Protein AF-A0A1V9X7E3-F1 (afdb_monomer)

pLDDT: mean 75.71, std 19.05, range [30.03, 98.44]

Nearest PDB structures (foldseek):
  5fd3-assembly2_B  TM=9.054E-01  e=1.144E-07  Homo sapiens
  5fd3-assembly1_A  TM=8.860E-01  e=1.221E-07  Homo sapiens

Radius of gyration: 26.03 Å; Cα contacts (8 Å, |Δi|>4): 125; chains: 1; bounding box: 70×55×51 Å

Organism: NCBI:txid418985

Structure (mmCIF, N/CA/C/O backbone):
data_AF-A0A1V9X7E3-F1
#
_entry.id   AF-A0A1V9X7E3-F1
#
loop_
_atom_site.group_PDB
_atom_site.id
_atom_site.type_symbol
_atom_site.label_atom_id
_atom_site.label_alt_id
_atom_site.label_comp_id
_atom_site.label_asym_id
_atom_site.label_entity_id
_atom_site.label_seq_id
_atom_site.pdbx_PDB_ins_code
_atom_site.Cartn_x
_atom_site.Cartn_y
_atom_site.Cartn_z
_atom_site.occupancy
_atom_site.B_iso_or_equiv
_atom_site.auth_seq_id
_atom_site.auth_comp_id
_atom_site.auth_asym_id
_atom_site.auth_atom_id
_atom_site.pdbx_PDB_model_num
ATOM 1 N N . MET A 1 1 ? -6.089 21.260 23.510 1.00 74.12 1 MET A N 1
ATOM 2 C CA . MET A 1 1 ? -7.429 21.926 23.497 1.00 74.12 1 MET A CA 1
ATOM 3 C C . MET A 1 1 ? -8.553 21.132 22.803 1.00 74.12 1 MET A C 1
ATOM 5 O O . MET A 1 1 ? -9.700 21.505 22.984 1.00 74.12 1 MET A O 1
ATOM 9 N N . HIS A 1 2 ? -8.301 20.026 22.080 1.00 95.00 2 HIS A N 1
ATOM 10 C CA . HIS A 1 2 ? -9.370 19.243 21.406 1.00 95.00 2 HIS A CA 1
ATOM 11 C C . HIS A 1 2 ? -9.466 17.772 21.859 1.00 95.00 2 HIS A C 1
ATOM 13 O O . HIS A 1 2 ? -10.035 16.939 21.150 1.00 95.00 2 HIS A O 1
ATOM 19 N N . GLU A 1 3 ? -8.885 17.414 23.007 1.00 95.88 3 GLU A N 1
ATOM 20 C CA . GLU A 1 3 ? -8.780 16.007 23.421 1.00 95.88 3 GLU A CA 1
ATOM 21 C C . GLU A 1 3 ? -10.143 15.392 23.778 1.00 95.88 3 GLU A C 1
ATOM 23 O O . GLU A 1 3 ? -10.407 14.238 23.441 1.00 95.88 3 GLU A O 1
ATOM 28 N N . GLU A 1 4 ? -11.057 16.169 24.367 1.00 96.56 4 GLU A N 1
ATOM 29 C CA . GLU A 1 4 ? -12.415 15.704 24.682 1.00 96.56 4 GLU A CA 1
ATOM 30 C C . GLU A 1 4 ? -13.228 15.402 23.413 1.00 96.56 4 GLU A C 1
ATOM 32 O O . GLU A 1 4 ? -13.803 14.318 23.284 1.00 96.56 4 GLU A O 1
ATOM 37 N N . GLU A 1 5 ? -13.208 16.306 22.426 1.00 97.31 5 GLU A N 1
ATOM 38 C CA . GLU A 1 5 ? -13.862 16.108 21.124 1.00 97.31 5 GLU A CA 1
ATOM 39 C C . GLU A 1 5 ? -13.279 14.896 20.383 1.00 97.31 5 GLU A C 1
ATOM 41 O O . GLU A 1 5 ? -14.008 14.097 19.785 1.00 97.31 5 GLU A O 1
ATOM 46 N N . ARG A 1 6 ? -11.953 14.723 20.454 1.00 97.38 6 ARG A N 1
ATOM 47 C CA . ARG A 1 6 ? -11.250 13.573 19.881 1.00 97.38 6 ARG A CA 1
ATOM 48 C C . ARG A 1 6 ? -11.674 12.269 20.555 1.00 97.38 6 ARG A C 1
ATOM 50 O O . ARG A 1 6 ? -11.972 11.303 19.853 1.00 97.38 6 ARG A O 1
ATOM 57 N N . SER A 1 7 ? -11.720 12.238 21.886 1.00 97.25 7 SER A N 1
ATOM 58 C CA . SER A 1 7 ? -12.131 11.067 22.667 1.00 97.25 7 SER A CA 1
ATOM 59 C C . SER A 1 7 ? -13.579 10.669 22.368 1.00 97.25 7 SER A C 1
ATOM 61 O O . SER A 1 7 ? -13.863 9.498 22.100 1.00 97.25 7 SER A O 1
ATOM 63 N N . LEU A 1 8 ? -14.486 11.649 22.285 1.00 97.31 8 LEU A N 1
ATOM 64 C CA . LEU A 1 8 ? -15.876 11.418 21.897 1.00 97.31 8 LEU A CA 1
ATOM 65 C C . LEU A 1 8 ? -15.979 10.840 20.477 1.00 97.31 8 LEU A C 1
ATOM 67 O O . LEU A 1 8 ? -16.673 9.845 20.264 1.00 97.31 8 LEU A O 1
ATOM 71 N N . ALA A 1 9 ? -15.244 11.399 19.509 1.00 97.50 9 ALA A N 1
ATOM 72 C CA . ALA A 1 9 ? -15.215 10.884 18.140 1.00 97.50 9 ALA A CA 1
ATOM 73 C C . ALA A 1 9 ? -14.676 9.443 18.068 1.00 97.50 9 ALA A C 1
ATOM 75 O O . ALA A 1 9 ? -15.225 8.612 17.341 1.00 97.50 9 ALA A O 1
ATOM 76 N N . VAL A 1 10 ? -13.635 9.121 18.844 1.00 97.12 10 VAL A N 1
ATOM 77 C CA . VAL A 1 10 ? -13.088 7.758 18.960 1.00 97.12 10 VAL A CA 1
ATOM 78 C C . VAL A 1 10 ? -14.137 6.798 19.520 1.00 97.12 10 VAL A C 1
ATOM 80 O O . VAL A 1 10 ? -14.350 5.732 18.934 1.00 97.12 10 VAL A O 1
ATOM 83 N N . LYS A 1 11 ? -14.836 7.182 20.594 1.00 97.75 11 LYS A N 1
ATOM 84 C CA . LYS A 1 11 ? -15.903 6.376 21.201 1.00 97.75 11 LYS A CA 1
ATOM 85 C C . LYS A 1 11 ? -17.033 6.094 20.204 1.00 97.75 11 LYS A C 1
ATOM 87 O O . LYS A 1 11 ? -17.366 4.934 19.981 1.00 97.75 11 LYS A O 1
ATOM 92 N N . LEU A 1 12 ? -17.530 7.121 19.511 1.00 97.81 12 LEU A N 1
ATOM 93 C CA . LEU A 1 12 ? -18.576 6.985 18.485 1.00 97.81 12 LEU A CA 1
ATOM 94 C C . LEU A 1 12 ? -18.134 6.139 17.275 1.00 97.81 12 LEU A C 1
ATOM 96 O O . LEU A 1 12 ? -18.959 5.532 16.586 1.00 97.81 12 LEU A O 1
ATOM 100 N N . CYS A 1 13 ? -16.840 6.118 16.948 1.00 97.75 13 CYS A N 1
ATOM 101 C CA . CYS A 1 13 ? -16.291 5.220 15.929 1.00 97.75 13 CYS A CA 1
ATOM 102 C C . CYS A 1 13 ? -16.275 3.757 16.403 1.00 97.75 13 CYS A C 1
ATOM 104 O O . CYS A 1 13 ? -16.649 2.875 15.628 1.00 97.75 13 CYS A O 1
ATOM 106 N N . LEU A 1 14 ? -15.894 3.504 17.661 1.00 96.75 14 LEU A N 1
ATOM 107 C CA . LEU A 1 14 ? -15.877 2.163 18.260 1.00 96.75 14 LEU A CA 1
ATOM 108 C C . LEU A 1 14 ? -17.277 1.579 18.466 1.00 96.75 14 LEU A C 1
ATOM 110 O O . LEU A 1 14 ? -17.466 0.388 18.241 1.00 96.75 14 LEU A O 1
ATOM 114 N N . GLU A 1 15 ? -18.262 2.404 18.820 1.00 97.38 15 GLU A N 1
ATOM 115 C CA . GLU A 1 15 ? -19.665 1.979 18.944 1.00 97.38 15 GLU A CA 1
ATOM 116 C C . GLU A 1 15 ? -20.223 1.439 17.618 1.00 97.38 15 GLU A C 1
ATOM 118 O O . GLU A 1 15 ? -20.982 0.473 17.601 1.00 97.38 15 GLU A O 1
ATOM 123 N N . ARG A 1 16 ? -19.802 2.019 16.485 1.00 97.56 16 ARG A N 1
ATOM 124 C CA . ARG A 1 16 ? -20.181 1.548 15.142 1.00 97.56 16 ARG A CA 1
ATOM 125 C C . ARG A 1 16 ? -19.402 0.313 14.702 1.00 97.56 16 ARG A C 1
ATOM 127 O O . ARG A 1 16 ? -19.923 -0.516 13.959 1.00 97.56 16 ARG A O 1
ATOM 134 N N . ASN A 1 17 ? -18.135 0.217 15.092 1.00 94.69 17 ASN A N 1
ATOM 135 C CA . ASN A 1 17 ? -17.286 -0.925 14.792 1.00 94.69 17 ASN A CA 1
ATOM 136 C C . ASN A 1 17 ? -16.225 -1.090 15.893 1.00 94.69 17 ASN A C 1
ATOM 138 O O . ASN A 1 17 ? -15.263 -0.316 15.909 1.00 94.69 17 ASN A O 1
ATOM 142 N N . PRO A 1 18 ? -16.304 -2.138 16.733 1.00 95.94 18 PRO A N 1
ATOM 143 C CA . PRO A 1 18 ? -15.335 -2.348 17.810 1.00 95.94 18 PRO A CA 1
ATOM 144 C C . PRO A 1 18 ? -13.908 -2.578 17.287 1.00 95.94 18 PRO A C 1
ATOM 146 O O . PRO A 1 18 ? -12.935 -2.329 17.990 1.00 95.94 18 PRO A O 1
ATOM 149 N N . ASN A 1 19 ? -13.766 -2.983 16.021 1.00 92.31 19 ASN A N 1
ATOM 150 C CA . ASN A 1 19 ? -12.484 -3.198 15.355 1.00 92.31 19 ASN A CA 1
ATOM 151 C C . ASN A 1 19 ? -12.043 -2.004 14.491 1.00 92.31 19 ASN A C 1
ATOM 153 O O . ASN A 1 19 ? -11.156 -2.160 13.654 1.00 92.31 19 ASN A O 1
ATOM 157 N N . ALA A 1 20 ? -12.647 -0.817 14.642 1.00 94.19 20 ALA A N 1
ATOM 158 C CA . ALA A 1 20 ? -12.334 0.362 13.821 1.00 94.19 20 ALA A CA 1
ATOM 159 C C . ALA A 1 20 ? -10.846 0.746 13.850 1.00 94.19 20 ALA A C 1
ATOM 161 O O . ALA A 1 20 ? -10.308 1.207 12.844 1.00 94.19 20 ALA A O 1
ATOM 162 N N . PHE A 1 21 ? -10.186 0.515 14.986 1.00 94.06 21 PHE A N 1
ATOM 163 C CA . PHE A 1 21 ? -8.771 0.822 15.202 1.00 94.06 21 PHE A CA 1
ATOM 164 C C . PHE A 1 21 ? -7.869 -0.418 15.168 1.00 94.06 21 PHE A C 1
ATOM 166 O O . PHE A 1 21 ? -6.670 -0.322 15.428 1.00 94.06 21 PHE A O 1
ATOM 173 N N . HIS A 1 22 ? -8.420 -1.586 14.825 1.00 90.25 22 HIS A N 1
ATOM 174 C CA . HIS A 1 22 ? -7.614 -2.776 14.590 1.00 90.25 22 HIS A CA 1
ATOM 175 C C . HIS A 1 22 ? -6.868 -2.634 13.246 1.00 90.25 22 HIS A C 1
ATOM 177 O O . HIS A 1 22 ? -7.461 -2.157 12.274 1.00 90.25 22 HIS A O 1
ATOM 183 N N . PRO A 1 23 ? -5.587 -3.046 13.133 1.00 89.62 23 PRO A N 1
ATOM 184 C CA . PRO A 1 23 ? -4.854 -2.978 11.870 1.00 89.62 23 PRO A CA 1
ATOM 185 C C . PRO A 1 23 ? -5.606 -3.650 10.711 1.00 89.62 23 PRO A C 1
ATOM 187 O O . PRO A 1 23 ? -6.053 -4.795 10.831 1.00 89.62 23 PRO A O 1
ATOM 190 N N . LYS A 1 24 ? -5.723 -2.937 9.581 1.00 89.44 24 LYS A N 1
ATOM 191 C CA . LYS A 1 24 ? -6.410 -3.414 8.365 1.00 89.44 24 LYS A CA 1
ATOM 192 C C . LYS A 1 24 ? -5.657 -4.537 7.647 1.00 89.44 24 LYS A C 1
ATOM 194 O O . LYS A 1 24 ? -6.285 -5.407 7.050 1.00 89.44 24 LYS A O 1
ATOM 199 N N . ILE A 1 25 ? -4.326 -4.516 7.719 1.00 88.31 25 ILE A N 1
ATOM 200 C CA . ILE A 1 25 ? -3.443 -5.558 7.188 1.00 88.31 25 ILE A CA 1
ATOM 201 C C . ILE A 1 25 ? -2.914 -6.374 8.362 1.00 88.31 25 ILE A C 1
ATOM 203 O O . ILE A 1 25 ? -2.356 -5.810 9.309 1.00 88.31 25 ILE A O 1
ATOM 207 N N . GLY A 1 26 ? -3.092 -7.696 8.304 1.00 79.88 26 GLY A N 1
ATOM 208 C CA . GLY A 1 26 ? -2.586 -8.604 9.331 1.00 79.88 26 GLY A CA 1
ATOM 209 C C . GLY A 1 26 ? -1.074 -8.458 9.542 1.00 79.88 26 GLY A C 1
ATOM 210 O O . GLY A 1 26 ? -0.312 -8.183 8.609 1.00 79.88 26 GLY A O 1
ATOM 211 N N . LYS A 1 27 ? -0.618 -8.644 10.786 1.00 71.94 27 LYS A N 1
ATOM 212 C CA . LYS A 1 27 ? 0.812 -8.848 11.054 1.00 71.94 27 LYS A CA 1
ATOM 213 C C . LYS A 1 27 ? 1.208 -10.218 10.508 1.00 71.94 27 LYS A C 1
ATOM 215 O O . LYS A 1 27 ? 0.434 -11.164 10.637 1.00 71.94 27 LYS A O 1
ATOM 220 N N . TYR A 1 28 ? 2.403 -10.316 9.933 1.00 63.56 28 TYR A N 1
ATOM 221 C CA . TYR A 1 28 ? 2.982 -11.605 9.572 1.00 63.56 28 TYR A CA 1
ATOM 222 C C . TYR A 1 28 ? 3.097 -12.463 10.839 1.00 63.56 28 TYR A C 1
ATOM 224 O O . TYR A 1 28 ? 3.725 -12.040 11.813 1.00 63.56 28 TYR A O 1
ATOM 232 N N . LYS A 1 29 ? 2.449 -13.630 10.853 1.00 63.28 29 LYS A N 1
ATOM 233 C CA . LYS A 1 29 ? 2.627 -14.635 11.903 1.00 63.28 29 LYS A CA 1
ATOM 234 C C . LYS A 1 29 ? 3.511 -15.747 11.336 1.00 63.28 29 LYS A C 1
ATOM 236 O O . LYS A 1 29 ? 3.227 -16.205 10.232 1.00 63.28 29 LYS A O 1
ATOM 241 N N . PRO A 1 30 ? 4.546 -16.209 12.058 1.00 51.00 30 PRO A N 1
ATOM 242 C CA . PRO A 1 30 ? 5.310 -17.382 11.644 1.00 51.00 30 PRO A CA 1
ATOM 243 C C . PRO A 1 30 ? 4.360 -18.580 11.492 1.00 51.00 30 PRO A C 1
ATOM 245 O O . PRO A 1 30 ? 3.752 -19.007 12.470 1.00 51.00 30 PRO A O 1
ATOM 248 N N . GLY A 1 31 ? 4.177 -19.063 10.260 1.00 61.81 31 GLY A N 1
ATOM 249 C CA . GLY A 1 31 ? 3.231 -20.134 9.911 1.00 61.81 31 GLY A CA 1
ATOM 250 C C . GLY A 1 31 ? 2.047 -19.690 9.044 1.00 61.81 31 GLY A C 1
ATOM 251 O O . GLY A 1 31 ? 1.445 -20.530 8.377 1.00 61.81 31 GLY A O 1
ATOM 252 N N . ASP A 1 32 ? 1.750 -18.389 8.981 1.00 64.44 32 ASP A N 1
ATOM 253 C CA . ASP A 1 32 ? 0.807 -17.837 8.008 1.00 64.44 32 ASP A CA 1
ATOM 254 C C . ASP A 1 32 ? 1.552 -17.569 6.701 1.00 64.44 32 ASP A C 1
ATOM 256 O O . ASP A 1 32 ? 2.550 -16.846 6.675 1.00 64.44 32 ASP A O 1
ATOM 260 N N . LYS A 1 33 ? 1.088 -18.172 5.606 1.00 63.69 33 LYS A N 1
ATOM 261 C CA . LYS A 1 33 ? 1.803 -18.120 4.324 1.00 63.69 33 LYS A CA 1
ATOM 262 C C . LYS A 1 33 ? 1.759 -16.732 3.666 1.00 63.69 33 LYS A C 1
ATOM 264 O O . LYS A 1 33 ? 2.502 -16.510 2.720 1.00 63.69 33 LYS A O 1
ATOM 269 N N . GLU A 1 34 ? 0.928 -15.799 4.153 1.00 71.12 34 GLU A N 1
ATOM 270 C CA . GLU A 1 34 ? 0.686 -14.521 3.471 1.00 71.12 34 GLU A CA 1
ATOM 271 C C . GLU A 1 34 ? 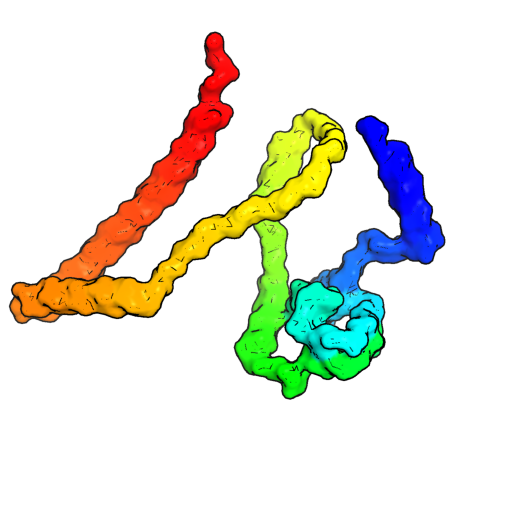0.110 -13.411 4.363 1.00 71.12 34 GLU A C 1
ATOM 273 O O . GLU A 1 34 ? -0.813 -13.637 5.149 1.00 71.12 34 GLU A O 1
ATOM 278 N N . ARG A 1 35 ? 0.567 -12.164 4.166 1.00 83.75 35 ARG A N 1
ATOM 279 C CA . ARG A 1 35 ? -0.153 -10.977 4.662 1.00 83.75 35 ARG A CA 1
ATOM 280 C C . ARG A 1 35 ? -1.444 -10.788 3.879 1.00 83.75 35 ARG A C 1
ATOM 282 O O . ARG A 1 35 ? -1.434 -10.789 2.652 1.00 83.75 35 ARG A O 1
ATOM 289 N N . ARG A 1 36 ? -2.549 -10.535 4.585 1.00 88.62 36 ARG A N 1
ATOM 290 C CA . ARG A 1 36 ? -3.867 -10.332 3.970 1.00 88.62 36 ARG A CA 1
ATOM 291 C C . ARG A 1 36 ? -4.608 -9.148 4.581 1.00 88.62 36 ARG A C 1
ATOM 293 O O . ARG A 1 36 ? -4.436 -8.823 5.758 1.00 88.62 36 ARG A O 1
ATOM 300 N N . HIS A 1 37 ? -5.444 -8.514 3.761 1.00 91.62 37 HIS A N 1
ATOM 301 C CA . HIS A 1 37 ? -6.375 -7.480 4.202 1.00 91.62 37 HIS A CA 1
ATOM 302 C C . HIS A 1 37 ? -7.540 -8.128 4.962 1.00 91.62 37 HIS A C 1
ATOM 304 O O . HIS A 1 37 ? -8.295 -8.905 4.378 1.00 91.62 37 HIS A O 1
ATOM 310 N N . THR A 1 38 ? -7.722 -7.785 6.239 1.00 90.50 38 THR A N 1
ATOM 311 C CA . THR A 1 38 ? -8.662 -8.463 7.153 1.00 90.50 38 THR A CA 1
ATOM 312 C C . THR A 1 38 ? -10.112 -8.421 6.660 1.00 90.50 38 THR A C 1
ATOM 314 O O . THR A 1 38 ? -10.855 -9.379 6.834 1.00 90.50 38 THR A O 1
ATOM 317 N N . LYS A 1 39 ? -10.522 -7.319 6.017 1.00 92.19 39 LYS A N 1
ATOM 318 C CA . LYS A 1 39 ? -11.894 -7.125 5.505 1.00 92.19 39 LYS A CA 1
ATOM 319 C C . LYS A 1 39 ? -12.034 -7.354 3.990 1.00 92.19 39 LYS A C 1
ATOM 321 O O . LYS A 1 39 ? -13.146 -7.346 3.476 1.00 92.19 39 LYS A O 1
ATOM 326 N N . GLY A 1 40 ? -10.921 -7.521 3.273 1.00 94.81 40 GLY A N 1
ATOM 327 C CA . GLY A 1 40 ? -10.862 -7.375 1.812 1.00 94.81 40 GLY A CA 1
ATOM 328 C C . GLY A 1 40 ? -11.235 -5.976 1.275 1.00 94.81 40 GLY A C 1
ATOM 329 O O . GLY A 1 40 ? -11.739 -5.126 2.011 1.00 94.81 40 GLY A O 1
ATOM 330 N N . CYS A 1 41 ? -10.978 -5.737 -0.016 1.00 97.56 41 CYS A N 1
ATOM 331 C CA . CYS A 1 41 ? -11.385 -4.518 -0.731 1.00 97.56 41 CYS A CA 1
ATOM 332 C C . CYS A 1 41 ? -12.724 -4.708 -1.481 1.00 97.56 41 CYS A C 1
ATOM 334 O O . CYS A 1 41 ? -13.160 -5.836 -1.705 1.00 97.56 41 CYS A O 1
ATOM 336 N N . ASN A 1 42 ? -13.368 -3.611 -1.909 1.00 98.19 42 ASN A N 1
ATOM 337 C CA . ASN A 1 42 ? -14.635 -3.626 -2.673 1.00 98.19 42 ASN A CA 1
ATOM 338 C C . ASN A 1 42 ? -14.529 -2.842 -4.003 1.00 98.19 42 ASN A C 1
ATOM 340 O O . ASN A 1 42 ? -15.445 -2.113 -4.394 1.00 98.19 42 ASN A O 1
ATOM 344 N N . CYS A 1 43 ? -13.374 -2.899 -4.667 1.00 98.44 43 CYS A N 1
ATOM 345 C CA . CYS A 1 43 ? -13.100 -2.114 -5.872 1.00 98.44 43 CYS A CA 1
ATOM 346 C C . CYS A 1 43 ? -14.014 -2.498 -7.049 1.00 98.44 43 CYS A C 1
ATOM 348 O O . CYS A 1 43 ? -14.264 -3.675 -7.278 1.00 98.44 43 CYS A O 1
ATOM 350 N N . LYS A 1 44 ? -14.464 -1.509 -7.833 1.00 98.19 44 LYS A N 1
ATOM 351 C CA . LYS A 1 44 ? -15.315 -1.741 -9.021 1.00 98.19 44 LYS A CA 1
ATOM 352 C C . LYS A 1 44 ? -14.676 -1.350 -10.356 1.00 98.19 44 LYS A C 1
ATOM 354 O O . LYS A 1 44 ? -15.108 -1.826 -11.392 1.00 98.19 44 LYS A O 1
ATOM 359 N N . ARG A 1 45 ? -13.706 -0.424 -10.342 1.00 97.69 45 ARG A N 1
ATOM 360 C CA . ARG A 1 45 ? -13.158 0.216 -11.559 1.00 97.69 45 ARG A CA 1
ATOM 361 C C . ARG A 1 45 ? -11.633 0.229 -11.646 1.00 97.69 45 ARG A C 1
ATOM 363 O O . ARG A 1 45 ? -11.088 0.524 -12.699 1.00 97.69 45 ARG A O 1
ATOM 370 N N . SER A 1 46 ? -10.929 -0.032 -10.546 1.00 96.56 46 SER A N 1
ATOM 371 C CA . SER A 1 46 ? -9.463 0.053 -10.522 1.00 96.56 46 SER A CA 1
ATOM 372 C C . SER A 1 46 ? -8.769 -1.179 -11.099 1.00 96.56 46 SER A C 1
ATOM 374 O O . SER A 1 46 ? -7.548 -1.161 -11.211 1.00 96.56 46 SER A O 1
ATOM 376 N N . GLY A 1 47 ? -9.503 -2.268 -11.360 1.00 96.88 47 GLY A N 1
ATOM 377 C CA . GLY A 1 47 ? -8.913 -3.585 -11.616 1.00 96.88 47 GLY A CA 1
ATOM 378 C C . GLY A 1 47 ? -8.048 -4.105 -10.459 1.00 96.88 47 GLY A C 1
ATOM 379 O O . GLY A 1 47 ? -7.331 -5.082 -10.614 1.00 96.88 47 GLY A O 1
ATOM 380 N N . CYS A 1 48 ? -8.076 -3.430 -9.304 1.00 97.50 48 CYS A N 1
ATOM 381 C CA . CYS A 1 48 ? -7.134 -3.597 -8.198 1.00 97.50 48 CYS A CA 1
ATOM 382 C C . CYS A 1 48 ? -5.651 -3.368 -8.553 1.00 97.50 48 CYS A C 1
ATOM 384 O O . CYS A 1 48 ? -4.799 -3.760 -7.775 1.00 97.50 48 CYS A O 1
ATOM 386 N N . LEU A 1 49 ? -5.333 -2.673 -9.651 1.00 94.00 49 LEU A N 1
ATOM 387 C CA . LEU A 1 49 ? -3.950 -2.367 -10.068 1.00 94.00 49 LEU A CA 1
ATOM 388 C C . LEU A 1 49 ? -3.592 -0.878 -9.909 1.00 94.00 49 LEU A C 1
ATOM 390 O O . LEU A 1 49 ? -2.814 -0.311 -10.669 1.00 94.00 49 LEU A O 1
ATOM 394 N N . LYS A 1 50 ? -4.249 -0.192 -8.971 1.00 93.62 50 LYS A N 1
ATOM 395 C CA . LYS A 1 50 ? -4.077 1.245 -8.701 1.00 93.62 50 LYS A CA 1
ATOM 396 C C . LYS A 1 50 ? -4.206 1.492 -7.203 1.00 93.62 50 LYS A C 1
ATOM 398 O O . LYS A 1 50 ? -4.955 0.776 -6.538 1.00 93.62 50 LYS A O 1
ATOM 403 N N . ASN A 1 51 ? -3.613 2.579 -6.705 1.00 94.75 51 ASN A N 1
ATOM 404 C CA . ASN A 1 51 ? -3.624 2.958 -5.278 1.00 94.75 51 ASN A CA 1
ATOM 405 C C . ASN A 1 51 ? -5.021 3.257 -4.699 1.00 94.75 51 ASN A C 1
ATOM 407 O O . ASN A 1 51 ? -5.171 3.434 -3.501 1.00 94.75 51 ASN A O 1
ATOM 411 N N . TYR A 1 52 ? -6.076 3.257 -5.518 1.00 95.81 52 TYR A N 1
ATOM 412 C CA . TYR A 1 52 ? -7.458 3.233 -5.026 1.00 95.81 52 TYR A CA 1
ATOM 413 C C . TYR A 1 52 ? -7.832 1.913 -4.325 1.00 95.81 52 TYR A C 1
ATOM 415 O O . TYR A 1 52 ? -8.870 1.834 -3.670 1.00 95.81 52 TYR A O 1
ATOM 423 N N . CYS A 1 53 ? -7.059 0.845 -4.538 1.00 97.62 53 CYS A N 1
ATOM 424 C CA . CYS A 1 53 ? -7.246 -0.444 -3.888 1.00 97.62 53 CYS A CA 1
ATOM 425 C C . CYS A 1 53 ? -6.331 -0.558 -2.666 1.00 97.62 53 CYS A C 1
ATOM 427 O O . CYS A 1 53 ? -5.113 -0.564 -2.816 1.00 97.62 53 CYS A O 1
ATOM 429 N N . GLU A 1 54 ? -6.921 -0.750 -1.483 1.00 95.25 54 GLU A N 1
ATOM 430 C CA . GLU A 1 54 ? -6.180 -0.931 -0.223 1.00 95.25 54 GLU A CA 1
ATOM 431 C C . GLU A 1 54 ? -5.231 -2.148 -0.260 1.00 95.25 54 GLU A C 1
ATOM 433 O O . GLU A 1 54 ? -4.209 -2.149 0.416 1.00 95.25 54 GLU A O 1
ATOM 438 N N . CYS A 1 55 ? -5.535 -3.189 -1.050 1.00 95.00 55 CYS A N 1
ATOM 439 C CA . CYS A 1 55 ? -4.637 -4.340 -1.219 1.00 95.00 55 CYS A CA 1
ATOM 440 C C . CYS A 1 55 ? -3.394 -3.963 -2.036 1.00 95.00 55 CYS A C 1
ATOM 442 O O . CYS A 1 55 ? -2.274 -4.243 -1.618 1.00 95.00 55 CYS A O 1
ATOM 444 N N . TYR A 1 56 ? -3.601 -3.281 -3.165 1.00 94.19 56 TYR A N 1
ATOM 445 C CA . TYR A 1 56 ? -2.527 -2.844 -4.056 1.00 94.19 56 TYR A CA 1
ATOM 446 C C . TYR A 1 56 ? -1.607 -1.819 -3.388 1.00 94.19 56 TYR A C 1
ATOM 448 O O . TYR A 1 56 ? -0.388 -1.962 -3.427 1.00 94.19 56 TYR A O 1
ATOM 456 N N . GLU A 1 57 ? -2.188 -0.822 -2.714 1.00 94.19 57 GLU A N 1
ATOM 457 C CA . GLU A 1 57 ? -1.443 0.181 -1.945 1.00 94.19 57 GLU A CA 1
ATOM 458 C C . GLU A 1 57 ? -0.574 -0.476 -0.862 1.00 94.19 57 GLU A C 1
ATOM 460 O O . GLU A 1 57 ? 0.584 -0.110 -0.680 1.00 94.19 57 GLU A O 1
ATOM 465 N N . ALA A 1 58 ? -1.107 -1.502 -0.190 1.00 91.25 58 ALA A N 1
ATOM 466 C CA . ALA A 1 58 ? -0.391 -2.266 0.825 1.00 91.25 58 ALA A CA 1
ATOM 467 C C . ALA A 1 58 ? 0.579 -3.322 0.260 1.00 91.25 58 ALA A C 1
ATOM 469 O O . ALA A 1 58 ? 1.105 -4.112 1.044 1.00 91.25 58 ALA A O 1
ATOM 470 N N . ARG A 1 59 ? 0.796 -3.358 -1.066 1.00 89.88 59 ARG A N 1
ATOM 471 C CA . ARG A 1 59 ? 1.656 -4.329 -1.765 1.00 89.88 59 ARG A CA 1
ATOM 472 C C . ARG A 1 59 ? 1.323 -5.784 -1.419 1.00 89.88 59 ARG A C 1
ATOM 474 O O . ARG A 1 59 ? 2.206 -6.609 -1.221 1.00 89.88 59 ARG A O 1
ATOM 481 N N . ILE A 1 60 ? 0.033 -6.107 -1.342 1.00 91.81 60 ILE A N 1
ATOM 482 C CA . ILE A 1 60 ? -0.453 -7.479 -1.170 1.00 91.81 60 ILE A CA 1
ATOM 483 C C . ILE A 1 60 ? -1.492 -7.827 -2.233 1.00 91.81 60 ILE A C 1
ATOM 485 O O . ILE A 1 60 ? -2.227 -6.975 -2.742 1.00 91.81 60 ILE A O 1
ATOM 489 N N . LEU A 1 61 ? -1.593 -9.115 -2.536 1.00 93.50 61 LEU A N 1
ATOM 490 C CA . LEU A 1 61 ? -2.571 -9.613 -3.491 1.00 93.50 61 LEU A CA 1
ATOM 491 C C . LEU A 1 61 ? -3.981 -9.603 -2.897 1.00 93.50 61 LEU A C 1
ATOM 493 O O . LEU A 1 61 ? -4.188 -9.716 -1.682 1.00 93.50 61 LEU A O 1
ATOM 497 N N . CYS A 1 62 ? -4.976 -9.468 -3.772 1.00 95.19 62 CYS A N 1
ATOM 498 C CA . CYS A 1 62 ? -6.358 -9.679 -3.376 1.00 95.19 62 CYS A CA 1
ATOM 499 C C . CYS A 1 62 ? -6.558 -11.149 -2.988 1.00 95.19 62 CYS A C 1
ATOM 501 O O . CYS A 1 62 ? -6.085 -12.059 -3.661 1.00 95.19 62 CYS A O 1
ATOM 503 N N . SER A 1 63 ? -7.304 -11.379 -1.910 1.00 93.31 63 SER A N 1
ATOM 504 C CA . SER A 1 63 ? -7.674 -12.716 -1.438 1.00 93.31 63 SER A CA 1
ATOM 505 C C . SER A 1 63 ? -9.172 -12.971 -1.610 1.00 93.31 63 SER A C 1
ATOM 507 O O . SER A 1 63 ? -9.931 -12.061 -1.946 1.00 93.31 63 SER A O 1
ATOM 509 N N . ALA A 1 64 ? -9.619 -14.186 -1.282 1.00 94.06 64 ALA A N 1
ATOM 510 C CA . ALA A 1 64 ? -11.032 -14.575 -1.309 1.00 94.06 64 ALA A CA 1
ATOM 511 C C . ALA A 1 64 ? -11.959 -13.702 -0.432 1.00 94.06 64 ALA A C 1
ATOM 513 O O . ALA A 1 64 ? -13.169 -13.707 -0.624 1.00 94.06 64 ALA A O 1
ATOM 514 N N . VAL A 1 65 ? -11.414 -12.934 0.522 1.00 94.75 65 VAL A N 1
ATOM 515 C CA . VAL A 1 65 ? -12.198 -12.003 1.358 1.00 94.75 65 VAL A CA 1
ATOM 516 C C . VAL A 1 65 ? -12.569 -10.723 0.587 1.00 94.75 65 VAL A C 1
ATOM 518 O O . VAL A 1 65 ? -13.487 -9.998 0.968 1.00 94.75 65 VAL A O 1
ATOM 521 N N . CYS A 1 66 ? -11.866 -10.413 -0.506 1.00 97.06 66 CYS A N 1
ATOM 522 C CA . CYS A 1 66 ? -12.145 -9.233 -1.321 1.00 97.06 66 CYS A CA 1
ATOM 523 C C . CYS A 1 66 ? -13.417 -9.428 -2.157 1.00 97.06 66 CYS A C 1
ATOM 525 O O . CYS A 1 66 ? -13.614 -10.466 -2.775 1.00 97.06 66 CYS A O 1
ATOM 527 N N . ARG A 1 67 ? -14.249 -8.385 -2.242 1.00 98.06 67 ARG A N 1
ATOM 528 C CA . ARG A 1 67 ? -15.471 -8.337 -3.069 1.00 98.06 67 ARG A CA 1
ATOM 529 C C . ARG A 1 67 ? -15.317 -7.357 -4.230 1.00 98.06 67 ARG A C 1
ATOM 531 O O . ARG A 1 67 ? -16.213 -6.567 -4.526 1.00 98.06 67 ARG A O 1
ATOM 538 N N . CYS A 1 68 ? -14.130 -7.333 -4.821 1.00 98.19 68 CYS A N 1
ATOM 539 C CA . CYS A 1 68 ? -13.850 -6.519 -5.995 1.00 98.19 68 CYS A CA 1
ATOM 540 C C . CYS A 1 68 ? -14.438 -7.157 -7.263 1.00 98.19 68 CYS A C 1
ATOM 542 O O . CYS A 1 68 ? -14.607 -8.370 -7.343 1.00 98.19 68 CYS A O 1
ATOM 544 N N . VAL A 1 69 ? -14.750 -6.325 -8.255 1.00 98.06 69 VAL A N 1
ATOM 545 C CA . VAL A 1 69 ? -15.262 -6.743 -9.567 1.00 98.06 69 VAL A CA 1
ATOM 546 C C . VAL A 1 69 ? -14.172 -6.505 -10.607 1.00 98.06 69 VAL A C 1
ATOM 548 O O . VAL A 1 69 ? -13.585 -5.422 -10.629 1.00 98.06 69 VAL A O 1
ATOM 551 N N . GLY A 1 70 ? -13.894 -7.511 -11.445 1.00 96.69 70 GLY A N 1
ATOM 552 C CA . GLY A 1 70 ? -12.824 -7.449 -12.450 1.00 96.69 70 GLY A CA 1
ATOM 553 C C . GLY A 1 70 ? -11.431 -7.341 -11.821 1.00 96.69 70 GLY A C 1
ATOM 554 O O . GLY A 1 70 ? -10.672 -6.436 -12.152 1.00 96.69 70 GLY A O 1
ATOM 555 N N . CYS A 1 71 ? -11.123 -8.193 -10.840 1.00 97.44 71 CYS A N 1
ATOM 556 C CA . CYS A 1 71 ? -9.842 -8.146 -10.137 1.00 97.44 71 CYS A CA 1
ATOM 557 C C . CYS A 1 71 ? -8.700 -8.681 -11.009 1.00 97.44 71 CYS A C 1
ATOM 559 O O . CYS A 1 71 ? -8.739 -9.835 -11.425 1.00 97.44 71 CYS A O 1
ATOM 561 N N . HIS A 1 72 ? -7.656 -7.873 -11.188 1.00 96.25 72 HIS A N 1
ATOM 562 C CA . HIS A 1 72 ? -6.397 -8.272 -11.823 1.00 96.25 72 HIS A CA 1
ATOM 563 C C . HIS A 1 72 ? -5.223 -8.334 -10.828 1.00 96.25 72 HIS A C 1
ATOM 565 O O . HIS A 1 72 ? -4.118 -8.705 -11.201 1.00 96.25 72 HIS A O 1
ATOM 571 N N . ASN A 1 73 ? -5.451 -8.015 -9.548 1.00 94.81 73 ASN A N 1
ATOM 572 C CA . ASN A 1 73 ? -4.448 -8.119 -8.480 1.00 94.81 73 ASN A CA 1
ATOM 573 C C . ASN A 1 73 ? -4.411 -9.533 -7.881 1.00 94.81 73 ASN A C 1
ATOM 575 O O . ASN A 1 73 ? -4.770 -9.742 -6.718 1.00 94.81 73 ASN A O 1
ATOM 579 N N . ILE A 1 74 ? -4.056 -10.503 -8.716 1.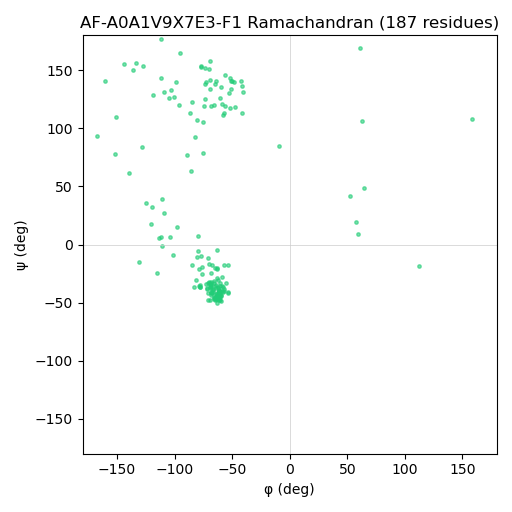00 92.81 74 ILE A N 1
ATOM 580 C CA . ILE A 1 74 ? -3.961 -11.932 -8.395 1.00 92.81 74 ILE A CA 1
ATOM 581 C C . ILE A 1 74 ? -2.642 -12.482 -8.937 1.00 92.81 74 ILE A C 1
ATOM 583 O O . ILE A 1 74 ? -2.111 -11.936 -9.901 1.00 92.81 74 ILE A O 1
ATOM 587 N N . GLU A 1 75 ? -2.141 -13.583 -8.371 1.00 88.06 75 GLU A N 1
ATOM 588 C CA . GLU A 1 75 ? -0.853 -14.171 -8.784 1.00 88.06 75 GLU A CA 1
ATOM 589 C C . GLU A 1 75 ? -0.773 -14.435 -10.292 1.00 88.06 75 GLU A C 1
ATOM 591 O O . GLU A 1 75 ? 0.229 -14.115 -10.919 1.00 88.06 75 GLU A O 1
ATOM 596 N N . ALA A 1 76 ? -1.852 -14.952 -10.887 1.00 85.88 76 ALA A N 1
ATOM 597 C CA . ALA A 1 76 ? -1.891 -15.341 -12.296 1.00 85.88 76 ALA A CA 1
ATOM 598 C C . ALA A 1 76 ? -1.738 -14.175 -13.290 1.00 85.88 76 ALA A C 1
ATOM 600 O O . ALA A 1 76 ? -1.430 -14.410 -14.453 1.00 85.88 76 ALA A O 1
ATOM 601 N N . ASN A 1 77 ? -1.992 -12.938 -12.858 1.00 84.62 77 ASN A N 1
ATOM 602 C CA . ASN A 1 77 ? -1.982 -11.754 -13.722 1.00 84.62 77 ASN A CA 1
ATOM 603 C C . ASN A 1 77 ? -0.844 -10.780 -13.357 1.00 84.62 77 ASN A C 1
ATOM 605 O O . ASN A 1 77 ? -0.784 -9.679 -13.901 1.00 84.62 77 ASN A O 1
ATOM 609 N N . MET A 1 78 ? 0.027 -11.157 -12.418 1.00 79.06 78 MET A N 1
ATOM 610 C CA . MET A 1 78 ? 1.185 -10.365 -12.008 1.00 79.06 78 MET A CA 1
ATOM 611 C C . MET A 1 78 ? 2.436 -10.887 -12.711 1.00 79.06 78 MET A C 1
ATOM 613 O O . MET A 1 78 ? 2.628 -12.095 -12.843 1.00 79.06 78 MET A O 1
ATOM 617 N N . ASP A 1 79 ? 3.298 -9.978 -13.154 1.00 79.06 79 ASP A N 1
ATOM 618 C CA . ASP A 1 79 ? 4.613 -10.337 -13.668 1.00 79.06 79 ASP A CA 1
ATOM 619 C C . ASP A 1 79 ? 5.527 -10.859 -12.543 1.00 79.06 79 ASP A C 1
ATOM 621 O O . ASP A 1 79 ? 5.318 -10.613 -11.348 1.00 79.06 79 ASP A O 1
ATOM 625 N N . ALA A 1 80 ? 6.548 -11.622 -12.936 1.00 77.12 80 ALA A N 1
ATOM 626 C CA . ALA A 1 80 ? 7.462 -12.266 -11.999 1.00 77.12 80 ALA A CA 1
ATOM 627 C C . ALA A 1 80 ? 8.210 -11.254 -11.115 1.00 77.12 80 ALA A C 1
ATOM 629 O O . ALA A 1 80 ? 8.472 -11.548 -9.950 1.00 77.12 80 ALA A O 1
ATOM 630 N N . GLU A 1 81 ? 8.518 -10.067 -11.640 1.00 75.75 81 GLU A N 1
ATOM 631 C CA . GLU A 1 81 ? 9.239 -9.017 -10.922 1.00 75.75 81 GLU A CA 1
ATOM 632 C C . GLU A 1 81 ? 8.372 -8.425 -9.801 1.00 75.75 81 GLU A C 1
ATOM 634 O O . GLU A 1 81 ? 8.781 -8.409 -8.638 1.00 75.75 81 GLU A O 1
ATOM 639 N N . THR A 1 82 ? 7.120 -8.080 -10.102 1.00 74.31 82 THR A N 1
ATOM 640 C CA . THR A 1 82 ? 6.148 -7.588 -9.118 1.00 74.31 82 THR A CA 1
ATOM 641 C C . THR A 1 82 ? 5.878 -8.620 -8.019 1.00 74.31 82 THR A C 1
ATOM 643 O O . THR A 1 82 ? 5.801 -8.273 -6.835 1.00 74.31 82 THR A O 1
ATOM 646 N N . LEU A 1 83 ? 5.787 -9.909 -8.370 1.00 78.00 83 LEU A N 1
ATOM 647 C CA . LEU A 1 83 ? 5.641 -10.984 -7.384 1.00 78.00 83 LEU A CA 1
ATOM 648 C C . LEU A 1 83 ? 6.864 -11.114 -6.467 1.00 78.00 83 LEU A C 1
ATOM 650 O O . LEU A 1 83 ? 6.708 -11.436 -5.285 1.00 78.00 83 LEU A O 1
ATOM 654 N N . LEU A 1 84 ? 8.073 -10.866 -6.977 1.00 77.00 84 LEU A N 1
ATOM 655 C CA . LEU A 1 84 ? 9.289 -10.856 -6.164 1.00 77.00 84 LEU A CA 1
ATOM 656 C C . LEU A 1 84 ? 9.290 -9.683 -5.180 1.00 77.00 84 LEU A C 1
ATOM 658 O O . LEU A 1 84 ? 9.607 -9.899 -4.011 1.00 77.00 84 LEU A O 1
ATOM 662 N N . THR A 1 85 ? 8.867 -8.486 -5.597 1.00 74.88 85 THR A N 1
ATOM 663 C CA . THR A 1 85 ? 8.758 -7.319 -4.704 1.00 74.88 85 THR A CA 1
ATOM 664 C C . THR A 1 85 ? 7.777 -7.573 -3.557 1.00 74.88 85 THR A C 1
ATOM 666 O O . THR A 1 85 ? 8.127 -7.395 -2.392 1.00 74.88 85 THR A O 1
ATOM 669 N N . ILE A 1 86 ? 6.580 -8.089 -3.860 1.00 74.88 86 ILE A N 1
ATOM 670 C CA . ILE A 1 86 ? 5.568 -8.430 -2.844 1.00 74.88 86 ILE A CA 1
ATOM 671 C C . ILE A 1 86 ? 6.117 -9.463 -1.843 1.00 74.88 86 ILE A C 1
ATOM 673 O O . ILE A 1 86 ? 5.900 -9.357 -0.634 1.00 74.88 86 ILE A O 1
ATOM 677 N N . LYS A 1 87 ? 6.874 -10.460 -2.321 1.00 74.19 87 LYS A N 1
ATOM 678 C CA . LYS A 1 87 ? 7.513 -11.476 -1.466 1.00 74.19 87 LYS A CA 1
ATOM 679 C C . LYS A 1 87 ? 8.673 -10.914 -0.637 1.00 74.19 87 LYS A C 1
ATOM 681 O O . LYS A 1 87 ? 8.885 -11.366 0.489 1.00 74.19 87 LYS A O 1
ATOM 686 N N . GLN A 1 88 ? 9.416 -9.936 -1.150 1.00 67.38 88 GLN A N 1
ATOM 687 C CA . GLN A 1 88 ? 10.486 -9.261 -0.410 1.00 67.38 88 GLN A CA 1
ATOM 688 C C . GLN A 1 88 ? 9.931 -8.407 0.739 1.00 67.38 88 GLN A C 1
ATOM 690 O O . GLN A 1 88 ? 10.457 -8.502 1.849 1.00 67.38 88 GLN A O 1
ATOM 695 N N . ASP A 1 89 ? 8.817 -7.698 0.529 1.00 63.88 89 ASP A N 1
ATOM 696 C CA . ASP A 1 89 ? 8.120 -6.920 1.570 1.00 63.88 89 ASP A CA 1
ATOM 697 C C . ASP A 1 89 ? 7.562 -7.796 2.717 1.00 63.88 89 ASP A C 1
ATOM 699 O O . ASP A 1 89 ? 7.313 -7.316 3.829 1.00 63.88 89 ASP A O 1
ATOM 703 N N . LEU A 1 90 ? 7.372 -9.103 2.484 1.00 62.06 90 LEU A N 1
ATOM 704 C CA . LEU A 1 90 ? 7.048 -10.084 3.531 1.00 62.06 90 LEU A CA 1
ATOM 705 C C . LEU A 1 90 ? 8.279 -10.496 4.348 1.00 62.06 90 LEU A C 1
ATOM 707 O O . LEU A 1 90 ? 8.162 -10.721 5.554 1.00 62.06 90 LEU A O 1
ATOM 711 N N . LYS A 1 91 ? 9.447 -10.608 3.702 1.00 57.38 91 LYS A N 1
ATOM 712 C CA . LYS A 1 91 ? 10.708 -11.037 4.331 1.00 57.38 91 LYS A CA 1
ATOM 713 C C . LYS A 1 91 ? 11.366 -9.908 5.127 1.00 57.38 91 LYS A C 1
ATOM 715 O O . LYS A 1 91 ? 11.929 -10.155 6.189 1.00 57.38 91 LYS A O 1
ATOM 720 N N . TYR A 1 92 ? 11.242 -8.682 4.631 1.00 47.31 92 TYR A N 1
ATOM 721 C CA . TYR A 1 92 ? 11.652 -7.452 5.293 1.00 47.31 92 TYR A CA 1
ATOM 722 C C . TYR A 1 92 ? 10.465 -6.490 5.261 1.00 47.31 92 TYR A C 1
ATOM 724 O O . TYR A 1 92 ? 10.380 -5.665 4.354 1.00 47.31 92 TYR A O 1
ATOM 732 N N . PRO A 1 93 ? 9.514 -6.583 6.215 1.00 53.81 93 PRO A N 1
ATOM 733 C CA . PRO A 1 93 ? 8.504 -5.545 6.341 1.00 53.81 93 PRO A CA 1
ATOM 734 C C . PRO A 1 93 ? 9.257 -4.235 6.523 1.00 53.81 93 PRO A C 1
ATOM 736 O O . PRO A 1 93 ? 10.029 -4.138 7.476 1.00 53.81 93 PRO A O 1
ATOM 739 N N . GLN A 1 94 ? 9.072 -3.281 5.604 1.00 46.00 94 GLN A N 1
ATOM 740 C CA . GLN A 1 94 ? 9.717 -1.972 5.678 1.00 46.00 94 GLN A CA 1
ATOM 741 C C . GLN A 1 94 ? 9.679 -1.493 7.135 1.00 46.00 94 GLN A C 1
ATOM 743 O O . GLN A 1 94 ? 8.578 -1.321 7.683 1.00 46.00 94 GLN A O 1
ATOM 748 N N . PRO A 1 95 ? 10.833 -1.374 7.818 1.00 43.38 95 PRO A N 1
ATOM 749 C CA . PRO A 1 95 ? 10.834 -0.795 9.140 1.00 43.38 95 PRO A CA 1
ATOM 750 C C . 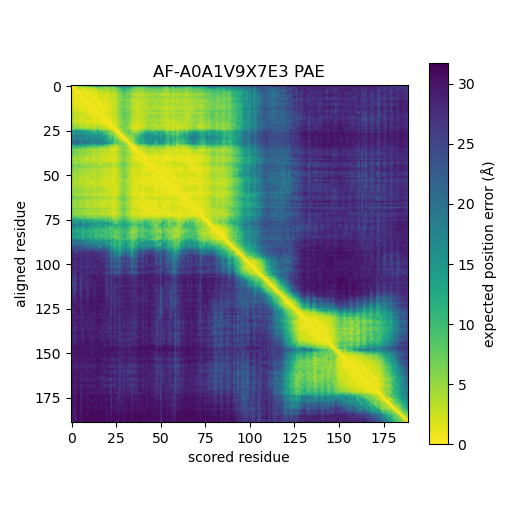PRO A 1 95 ? 10.292 0.618 8.953 1.00 43.38 95 PRO A C 1
ATOM 752 O O . PRO A 1 95 ? 10.808 1.365 8.119 1.00 43.38 95 PRO A O 1
ATOM 755 N N . LYS A 1 96 ? 9.242 0.988 9.704 1.00 47.66 96 LYS A N 1
ATOM 756 C CA . LYS A 1 96 ? 8.991 2.413 9.949 1.00 47.66 96 LYS A CA 1
ATOM 757 C C . LYS A 1 96 ? 10.345 2.973 10.352 1.00 47.66 96 LYS A C 1
ATOM 759 O O . LYS A 1 96 ? 11.004 2.395 11.218 1.00 47.66 96 LYS A O 1
ATOM 764 N N . SER A 1 97 ? 10.836 3.907 9.553 1.00 49.19 97 SER A N 1
ATOM 765 C CA . SER A 1 97 ? 12.236 4.289 9.554 1.00 49.19 97 SER A CA 1
ATOM 766 C C . SER A 1 97 ? 12.670 4.604 10.986 1.00 49.19 97 SER A C 1
ATOM 768 O O . SER A 1 97 ? 11.898 5.177 11.746 1.00 49.19 97 SER A O 1
ATOM 770 N N . LYS A 1 98 ? 13.904 4.265 11.387 1.00 50.69 98 LYS A N 1
ATOM 771 C CA . LYS A 1 98 ? 14.431 4.633 12.723 1.00 50.69 98 LYS A CA 1
ATOM 772 C C . LYS A 1 98 ? 14.314 6.143 13.010 1.00 50.69 98 LYS A C 1
ATOM 774 O O . LYS A 1 98 ? 14.373 6.560 14.161 1.00 50.69 98 LYS A O 1
ATOM 779 N N . LEU A 1 99 ? 14.128 6.944 11.960 1.00 52.66 99 LEU A N 1
ATOM 780 C CA . LEU A 1 99 ? 13.783 8.358 12.001 1.00 52.66 99 LEU A CA 1
ATOM 781 C C . LEU A 1 99 ? 12.485 8.630 12.787 1.00 52.66 99 LEU A C 1
ATOM 783 O O . LEU A 1 99 ? 12.445 9.580 13.560 1.00 52.66 99 LEU A O 1
ATOM 787 N N . ASP A 1 100 ? 11.466 7.778 12.643 1.00 57.16 100 ASP A N 1
ATOM 788 C CA . ASP A 1 100 ? 10.150 7.914 13.279 1.00 57.16 100 ASP A CA 1
ATOM 789 C C . ASP A 1 100 ? 10.210 7.703 14.802 1.00 57.16 100 ASP A C 1
ATOM 791 O O . ASP A 1 100 ? 9.518 8.390 15.555 1.00 57.16 100 ASP A O 1
ATOM 795 N N . ASP A 1 101 ? 11.062 6.784 15.267 1.00 54.78 101 ASP A N 1
ATOM 796 C CA . ASP A 1 101 ? 11.264 6.510 16.695 1.00 54.78 101 ASP A CA 1
ATOM 797 C C . ASP A 1 101 ? 12.162 7.572 17.356 1.00 54.78 101 ASP A C 1
ATOM 799 O O . ASP A 1 101 ? 11.887 8.009 18.476 1.00 54.78 101 ASP A O 1
ATOM 803 N N . ILE A 1 102 ? 13.182 8.069 16.641 1.00 58.91 102 ILE A N 1
ATOM 804 C CA . ILE A 1 102 ? 14.054 9.161 17.113 1.00 58.91 102 ILE A CA 1
ATOM 805 C C . ILE A 1 102 ? 13.268 10.479 17.240 1.00 58.91 102 ILE A C 1
ATOM 807 O O . ILE A 1 102 ? 13.437 11.195 18.228 1.00 58.91 102 ILE A O 1
ATOM 811 N N . LEU A 1 103 ? 12.353 10.778 16.307 1.00 55.97 103 LEU A N 1
ATOM 812 C CA . LEU A 1 103 ? 11.476 11.958 16.378 1.00 55.97 103 LEU A CA 1
ATOM 813 C C . LEU A 1 103 ? 10.547 11.927 17.603 1.00 55.97 103 LEU A C 1
ATOM 815 O O . LEU A 1 103 ? 10.188 12.967 18.150 1.00 55.97 103 LEU A O 1
ATOM 819 N N . LYS A 1 104 ? 10.166 10.724 18.040 1.00 51.16 104 LYS A N 1
ATOM 820 C CA . LYS A 1 104 ? 9.225 10.502 19.141 1.00 51.16 104 LYS A CA 1
ATOM 821 C C . LYS A 1 104 ? 9.876 10.610 20.516 1.00 51.16 104 LYS A C 1
ATOM 823 O O . LYS A 1 104 ? 9.221 11.041 21.458 1.00 51.16 104 LYS A O 1
ATOM 828 N N . SER A 1 105 ? 11.158 10.259 20.623 1.00 53.00 105 SER A N 1
ATOM 829 C CA . SER A 1 105 ? 11.939 10.406 21.858 1.00 53.00 105 SER A CA 1
ATOM 830 C C . SER A 1 105 ? 12.436 11.832 22.115 1.00 53.00 105 SER A C 1
ATOM 832 O O . SER A 1 105 ? 12.726 12.159 23.260 1.00 53.00 105 SER A O 1
ATOM 834 N N . LEU A 1 106 ? 12.517 12.688 21.089 1.00 58.16 106 LEU A N 1
ATOM 835 C CA . LEU A 1 106 ? 12.913 14.098 21.237 1.00 58.16 106 LEU A CA 1
ATOM 836 C C . LEU A 1 106 ? 11.742 15.024 21.617 1.00 58.16 106 LEU A C 1
ATOM 838 O O . LEU A 1 106 ? 11.969 16.123 22.119 1.00 58.16 106 LEU A O 1
ATOM 842 N N . ALA A 1 107 ? 10.496 14.588 21.420 1.00 46.03 107 ALA A N 1
ATOM 843 C CA . ALA A 1 107 ? 9.300 15.348 21.771 1.00 46.03 107 ALA A CA 1
ATOM 844 C C . ALA A 1 107 ? 8.858 15.059 23.219 1.00 46.03 107 ALA A C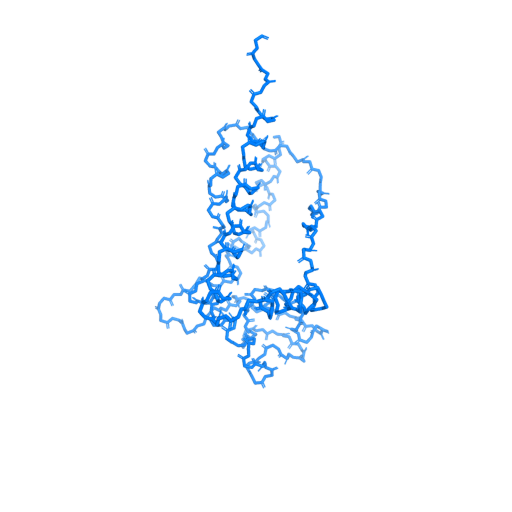 1
ATOM 846 O O . ALA A 1 107 ? 7.910 14.316 23.472 1.00 46.03 107 ALA A O 1
ATOM 847 N N . GLY A 1 108 ? 9.560 15.656 24.182 1.00 45.66 108 GLY A N 1
ATOM 848 C CA . GLY A 1 108 ? 9.093 15.786 25.560 1.00 45.66 108 GLY A CA 1
ATOM 849 C C . GLY A 1 108 ? 8.230 17.041 25.729 1.00 45.66 108 GLY A C 1
ATOM 850 O O . GLY A 1 108 ? 8.753 18.143 25.650 1.00 45.66 108 GLY A O 1
ATOM 851 N N . VAL A 1 109 ? 6.939 16.823 26.007 1.00 46.09 109 VAL A N 1
ATOM 852 C CA . VAL A 1 109 ? 5.882 17.738 26.502 1.00 46.09 109 VAL A CA 1
ATOM 853 C C . VAL A 1 109 ? 5.454 18.946 25.643 1.00 46.09 109 VAL A C 1
ATOM 855 O O . VAL A 1 109 ? 6.082 19.996 25.619 1.00 46.09 109 VAL A O 1
ATOM 858 N N . GLY A 1 110 ? 4.264 18.814 25.045 1.00 38.28 110 GLY A N 1
ATOM 859 C CA . GLY A 1 110 ? 3.453 19.907 24.498 1.00 38.28 110 GLY A CA 1
ATOM 860 C C . GLY A 1 110 ? 2.461 19.394 23.451 1.00 38.28 110 GLY A C 1
ATOM 861 O O . GLY A 1 110 ? 2.877 18.976 22.378 1.00 38.28 110 GLY A O 1
ATOM 862 N N . GLU A 1 111 ? 1.167 19.367 23.786 1.00 44.81 111 GLU A N 1
ATOM 863 C CA . GLU A 1 111 ? 0.045 18.978 22.909 1.00 44.81 111 GLU A CA 1
ATOM 864 C C . GLU A 1 111 ? 0.149 19.545 21.475 1.00 44.81 111 GLU A C 1
ATOM 866 O O . GLU A 1 111 ? 0.461 20.726 21.320 1.00 44.81 111 GLU A O 1
ATOM 871 N N . PRO A 1 112 ? -0.204 18.782 20.419 1.00 37.50 112 PRO A N 1
ATOM 872 C CA . PRO A 1 112 ? -0.297 19.343 19.083 1.00 37.50 112 PRO A CA 1
ATOM 873 C C . PRO A 1 112 ? -1.638 20.074 18.922 1.00 37.50 112 PRO A C 1
ATOM 875 O O . PRO A 1 112 ? -2.694 19.453 18.767 1.00 37.50 112 PRO A O 1
ATOM 878 N N . GLU A 1 113 ? -1.604 21.406 18.903 1.00 35.22 113 GLU A N 1
ATOM 879 C CA . GLU A 1 113 ? -2.623 22.170 18.183 1.00 35.22 113 GLU A CA 1
ATOM 880 C C . GLU A 1 113 ? -2.596 21.779 16.696 1.00 35.22 113 GLU A C 1
ATOM 882 O O . GLU A 1 113 ? -1.542 21.633 16.072 1.00 35.22 113 GLU A O 1
ATOM 887 N N . LYS A 1 114 ? -3.785 21.571 16.125 1.00 52.72 114 LYS A N 1
ATOM 888 C CA . LYS A 1 114 ? -3.981 21.294 14.700 1.00 52.72 114 LYS A CA 1
ATOM 889 C C . LYS A 1 114 ? -3.575 22.521 13.875 1.00 52.72 114 LYS A C 1
ATOM 891 O O . LYS A 1 114 ? -4.236 23.549 13.967 1.00 52.72 114 LYS A O 1
ATOM 896 N N . LEU A 1 115 ? -2.594 22.371 12.983 1.00 30.03 115 LEU A N 1
ATOM 897 C CA . LEU A 1 115 ? -2.368 23.278 11.847 1.00 30.03 115 LEU A CA 1
ATOM 898 C C . LEU A 1 115 ? -2.690 22.525 10.536 1.00 30.03 115 LEU A C 1
ATOM 900 O O . LEU A 1 115 ? -2.510 21.303 10.480 1.00 30.03 115 LEU A O 1
ATOM 904 N N . PRO A 1 116 ? -3.280 23.191 9.523 1.00 43.22 116 PRO A N 1
ATOM 905 C CA . PRO A 1 116 ? -4.078 22.549 8.498 1.00 43.22 116 PRO A CA 1
ATOM 906 C C . PRO A 1 116 ? -3.196 21.842 7.477 1.00 43.22 116 PRO A C 1
ATOM 908 O O . PRO A 1 116 ? -2.048 22.218 7.263 1.00 43.22 116 PRO A O 1
ATOM 911 N N . THR A 1 117 ? -3.784 20.818 6.857 1.00 51.03 117 THR A N 1
ATOM 912 C CA . THR A 1 117 ? -3.343 20.088 5.659 1.00 51.03 117 THR A CA 1
ATOM 913 C C . THR A 1 117 ? -2.150 20.723 4.938 1.00 51.03 117 THR A C 1
ATOM 915 O O . THR A 1 117 ? -2.314 21.466 3.967 1.00 51.03 117 THR A O 1
ATOM 918 N N . ALA A 1 118 ? -0.939 20.412 5.397 1.00 37.81 118 ALA A N 1
ATOM 919 C CA . ALA A 1 118 ? 0.256 20.687 4.630 1.00 37.81 118 ALA A CA 1
ATOM 920 C C . ALA A 1 118 ? 0.224 19.747 3.424 1.00 37.81 118 ALA A C 1
ATOM 922 O O . ALA A 1 118 ? 0.194 18.523 3.576 1.00 37.81 118 ALA A O 1
ATOM 923 N N . ARG A 1 119 ? 0.199 20.329 2.219 1.00 50.38 119 ARG A N 1
ATOM 924 C CA . ARG A 1 119 ? 0.684 19.653 1.013 1.00 50.38 119 ARG A CA 1
ATOM 925 C C . ARG A 1 119 ? 1.952 18.896 1.399 1.00 50.38 119 ARG A C 1
ATOM 927 O O . ARG A 1 119 ? 2.830 19.470 2.042 1.00 50.38 119 ARG A O 1
ATOM 934 N N . SER A 1 120 ? 2.019 17.624 1.019 1.00 48.69 120 SER A N 1
ATOM 935 C CA . SER A 1 120 ? 3.255 16.846 1.066 1.00 48.69 120 SER A CA 1
ATOM 936 C C . SER A 1 120 ? 4.420 17.721 0.578 1.00 48.69 120 SER A C 1
ATOM 938 O O . SER A 1 120 ? 4.224 18.440 -0.412 1.00 48.69 120 SER A O 1
ATOM 940 N N . PRO A 1 121 ? 5.588 17.702 1.254 1.00 49.47 121 PRO A N 1
ATOM 941 C CA . PRO A 1 121 ? 6.764 18.422 0.781 1.00 49.47 121 PRO A CA 1
ATOM 942 C C . PRO A 1 121 ? 6.966 18.102 -0.704 1.00 49.47 121 PRO A C 1
ATOM 944 O O . PRO A 1 121 ? 6.725 16.949 -1.087 1.00 49.47 121 PRO A O 1
ATOM 947 N N . PRO A 1 122 ? 7.341 19.079 -1.552 1.00 46.56 122 PRO A N 1
ATOM 948 C CA . PRO A 1 122 ? 7.684 18.762 -2.929 1.00 46.56 122 PRO A CA 1
ATOM 949 C C . PRO A 1 122 ? 8.704 17.615 -2.906 1.00 46.56 122 PRO A C 1
ATOM 951 O O . PRO A 1 122 ? 9.607 17.643 -2.058 1.00 46.56 122 PRO A O 1
ATOM 954 N N . PRO A 1 123 ? 8.522 16.581 -3.749 1.00 50.91 123 PRO A N 1
ATOM 955 C CA . PRO A 1 123 ? 9.456 15.470 -3.799 1.00 50.91 123 PRO A CA 1
ATOM 956 C C . PRO A 1 123 ? 10.870 16.039 -3.964 1.00 50.91 123 PRO A C 1
ATOM 958 O O . PRO A 1 123 ? 11.033 17.051 -4.659 1.00 50.91 123 PRO A O 1
ATOM 961 N N . PRO A 1 124 ? 11.882 15.461 -3.286 1.00 53.72 124 PRO A N 1
ATOM 962 C CA . PRO A 1 124 ? 13.259 15.878 -3.503 1.00 53.72 124 PRO A CA 1
ATOM 963 C C . PRO A 1 124 ? 13.517 15.860 -5.013 1.00 53.72 124 PRO A C 1
ATOM 965 O O . PRO A 1 124 ? 12.984 14.970 -5.680 1.00 53.72 124 PRO A O 1
ATOM 968 N N . PRO A 1 125 ? 14.256 16.844 -5.560 1.00 56.28 125 PRO A N 1
ATOM 969 C CA . PRO A 1 125 ? 14.510 16.889 -6.991 1.00 56.28 125 PRO A CA 1
ATOM 970 C C . PRO A 1 125 ? 15.048 15.524 -7.403 1.00 56.28 125 PRO A C 1
ATOM 972 O O . PRO A 1 125 ? 16.059 15.071 -6.860 1.00 56.28 125 PRO A O 1
ATOM 975 N N . GLU A 1 126 ? 14.306 14.842 -8.276 1.00 57.81 126 GLU A N 1
ATOM 976 C CA . GLU A 1 126 ? 14.727 13.561 -8.814 1.00 57.81 126 GLU A CA 1
ATOM 977 C C . GLU A 1 126 ? 16.063 13.820 -9.494 1.00 57.81 126 GLU A C 1
ATOM 979 O O . GLU A 1 126 ? 16.157 14.581 -10.459 1.00 57.81 126 GLU A O 1
ATOM 984 N N . LEU A 1 127 ? 17.125 13.266 -8.913 1.00 65.81 127 LEU A N 1
ATOM 985 C CA . LEU A 1 127 ? 18.463 13.360 -9.466 1.00 65.81 127 LEU A CA 1
ATOM 986 C C . LEU A 1 127 ? 18.487 12.388 -10.642 1.00 65.81 127 LEU A C 1
ATOM 988 O O . LEU A 1 127 ? 18.874 11.229 -10.521 1.00 65.81 127 LEU A O 1
ATOM 992 N N . HIS A 1 128 ? 17.911 12.848 -11.748 1.00 68.69 128 HIS A N 1
ATOM 993 C CA . HIS A 1 128 ? 17.676 12.049 -12.931 1.00 68.69 128 HIS A CA 1
ATOM 994 C C . HIS A 1 128 ? 18.970 12.010 -13.734 1.00 68.69 128 HIS A C 1
ATOM 996 O O . HIS A 1 128 ? 19.272 12.907 -14.520 1.00 68.69 128 HIS A O 1
ATOM 1002 N N . ILE A 1 129 ? 19.768 10.979 -13.479 1.00 82.31 129 ILE A N 1
ATOM 1003 C CA . ILE A 1 129 ? 20.923 10.658 -14.307 1.00 82.31 129 ILE A CA 1
ATOM 1004 C C . ILE A 1 129 ? 20.363 10.020 -15.581 1.00 82.31 129 ILE A C 1
ATOM 1006 O O . ILE A 1 129 ? 19.868 8.894 -15.546 1.00 82.31 129 ILE A O 1
ATOM 1010 N N . SER A 1 130 ? 20.363 10.762 -16.690 1.00 86.12 130 SER A N 1
ATOM 1011 C CA . SER A 1 130 ? 19.945 10.219 -17.984 1.00 86.12 130 SER A CA 1
ATOM 1012 C C . SER A 1 130 ? 20.974 9.213 -18.493 1.00 86.12 130 SER A C 1
ATOM 1014 O O . SER A 1 130 ? 22.166 9.346 -18.216 1.00 86.12 130 SER A O 1
ATOM 1016 N N . ALA A 1 131 ? 20.519 8.230 -19.273 1.00 88.56 131 ALA A N 1
ATOM 1017 C CA . ALA A 1 131 ? 21.415 7.300 -19.961 1.00 88.56 131 ALA A CA 1
ATOM 1018 C C . ALA A 1 131 ? 22.453 8.059 -20.804 1.00 88.56 131 ALA A C 1
ATOM 1020 O O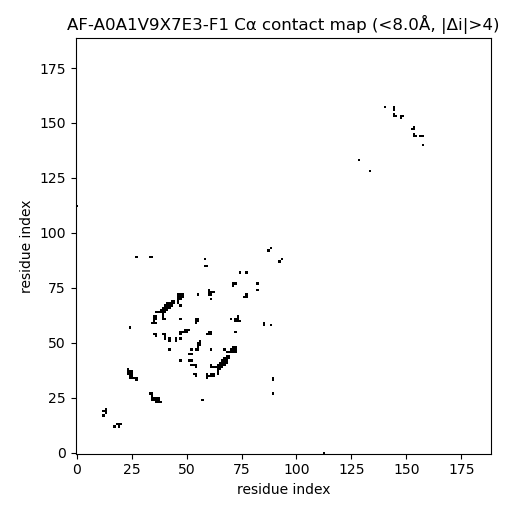 . ALA A 1 131 ? 23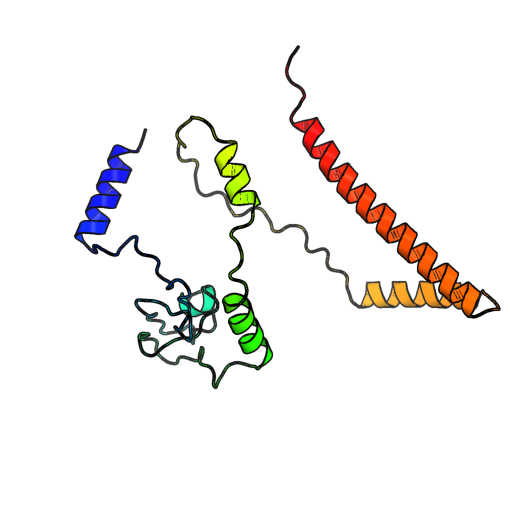.636 7.775 -20.705 1.00 88.56 131 ALA A O 1
ATOM 1021 N N . GLU A 1 132 ? 22.035 9.130 -21.484 1.00 90.25 132 GLU A N 1
ATOM 1022 C CA . GLU A 1 132 ? 22.932 9.997 -22.258 1.00 90.25 132 GLU A CA 1
ATOM 1023 C C . GLU A 1 132 ? 24.061 10.612 -21.414 1.00 90.25 132 GLU A C 1
ATOM 1025 O O . GLU A 1 132 ? 25.188 10.737 -21.886 1.00 90.25 132 GLU A O 1
ATOM 1030 N N . LEU A 1 133 ? 23.789 10.981 -20.154 1.00 87.19 133 LEU A N 1
ATOM 1031 C CA . LEU A 1 133 ? 24.811 11.517 -19.254 1.00 87.19 133 LEU A CA 1
ATOM 1032 C C . LEU A 1 133 ? 25.786 10.427 -18.792 1.00 87.19 133 LEU A C 1
ATOM 1034 O O . LEU A 1 133 ? 26.979 10.699 -18.656 1.00 87.19 133 LEU A O 1
ATOM 1038 N N . VAL A 1 134 ? 25.290 9.210 -18.548 1.00 88.00 134 VAL A N 1
ATOM 1039 C CA . VAL A 1 134 ? 26.138 8.051 -18.228 1.00 88.00 134 VAL A CA 1
ATOM 1040 C C . VAL A 1 134 ? 27.037 7.729 -19.414 1.00 88.00 134 VAL A C 1
ATOM 1042 O O . VAL A 1 134 ? 28.250 7.660 -19.240 1.00 88.00 134 VAL A O 1
ATOM 1045 N N . ASP A 1 135 ? 26.461 7.624 -20.608 1.00 86.38 135 ASP A N 1
ATOM 1046 C CA . ASP A 1 135 ? 27.170 7.264 -21.833 1.00 86.38 135 ASP A CA 1
ATOM 1047 C C . ASP A 1 135 ? 28.250 8.300 -22.165 1.00 86.38 135 ASP A C 1
ATOM 1049 O O . ASP A 1 135 ? 29.415 7.939 -22.320 1.00 86.38 135 ASP A O 1
ATOM 1053 N N . ALA A 1 136 ? 27.921 9.597 -22.129 1.00 88.56 136 ALA A N 1
ATOM 1054 C CA . ALA A 1 136 ? 28.896 10.666 -22.352 1.00 88.56 136 ALA A CA 1
ATOM 1055 C C . ALA A 1 136 ? 30.017 10.672 -21.294 1.00 88.56 136 ALA A C 1
ATOM 1057 O O . ALA A 1 136 ? 31.179 10.946 -21.602 1.00 88.56 136 ALA A O 1
ATOM 1058 N N . THR A 1 137 ? 29.695 10.353 -20.036 1.00 86.50 137 THR A N 1
ATOM 1059 C CA . THR A 1 137 ? 30.704 10.244 -18.970 1.00 86.50 137 THR A CA 1
ATOM 1060 C C . THR A 1 137 ? 31.621 9.043 -19.212 1.00 86.50 137 THR A C 1
ATOM 1062 O O . THR A 1 137 ? 32.839 9.167 -19.082 1.00 86.50 137 THR A O 1
ATOM 1065 N N . CYS A 1 138 ? 31.062 7.896 -19.601 1.00 85.62 138 CYS A N 1
ATOM 1066 C CA . CYS A 1 138 ? 31.819 6.695 -19.935 1.00 85.62 138 CYS A CA 1
ATOM 1067 C C . CYS A 1 138 ? 32.731 6.916 -21.146 1.00 85.62 138 CYS A C 1
ATOM 1069 O O . CYS A 1 138 ? 33.906 6.560 -21.084 1.00 85.62 138 CYS A O 1
ATOM 1071 N N . GLU A 1 139 ? 32.241 7.557 -22.207 1.00 86.06 139 GLU A N 1
ATOM 1072 C CA . GLU A 1 139 ? 33.043 7.893 -23.388 1.00 86.06 139 GLU A CA 1
ATOM 1073 C C . GLU A 1 139 ? 34.230 8.796 -23.033 1.00 86.06 139 GLU A C 1
ATOM 1075 O O . GLU A 1 139 ? 35.361 8.514 -23.430 1.00 86.06 139 GLU A O 1
ATOM 1080 N N . CYS A 1 140 ? 34.010 9.827 -22.212 1.00 83.25 140 CYS A N 1
ATOM 1081 C CA . CYS A 1 140 ? 35.081 10.700 -21.729 1.00 83.25 140 CYS A CA 1
ATOM 1082 C C . CYS A 1 140 ? 36.136 9.945 -20.900 1.00 83.25 140 CYS A C 1
ATOM 1084 O O . CYS A 1 140 ? 37.330 10.220 -21.026 1.00 83.25 140 CYS A O 1
ATOM 1086 N N . LEU A 1 141 ? 35.721 8.998 -20.053 1.00 79.25 141 LEU A N 1
ATOM 1087 C CA . LEU A 1 141 ? 36.643 8.184 -19.253 1.00 79.25 141 LEU A CA 1
ATOM 1088 C C . LEU A 1 141 ? 37.462 7.227 -20.128 1.00 79.25 141 LEU A C 1
ATOM 1090 O O . LEU A 1 141 ? 38.671 7.113 -19.935 1.00 79.25 141 LEU A O 1
ATOM 1094 N N . VAL A 1 142 ? 36.829 6.590 -21.115 1.00 81.88 142 VAL A N 1
ATOM 1095 C CA . VAL A 1 142 ? 37.496 5.686 -22.065 1.00 81.88 142 VAL A CA 1
ATOM 1096 C C . VAL A 1 142 ? 38.474 6.449 -22.959 1.00 81.88 142 VAL A C 1
ATOM 1098 O O . VAL A 1 142 ? 39.590 5.981 -23.172 1.00 81.88 142 VAL A O 1
ATOM 1101 N N . ALA A 1 143 ? 38.111 7.645 -23.428 1.00 82.94 143 ALA A N 1
ATOM 1102 C CA . ALA A 1 143 ? 39.006 8.490 -24.217 1.00 82.94 143 ALA A CA 1
ATOM 1103 C C . ALA A 1 143 ? 40.263 8.892 -23.427 1.00 82.94 143 ALA A C 1
ATOM 1105 O O . ALA A 1 143 ? 41.366 8.815 -23.956 1.00 82.94 143 ALA A O 1
ATOM 1106 N N . ARG A 1 144 ? 40.119 9.244 -22.140 1.00 73.81 144 ARG A N 1
ATOM 1107 C CA . ARG A 1 144 ? 41.262 9.557 -21.259 1.00 73.81 144 ARG A CA 1
ATOM 1108 C C . ARG A 1 144 ? 42.115 8.331 -20.939 1.00 73.81 144 ARG A C 1
ATOM 1110 O O . ARG A 1 144 ? 43.326 8.454 -20.810 1.00 73.81 144 ARG A O 1
ATOM 1117 N N . ALA A 1 145 ? 41.498 7.159 -20.820 1.00 69.25 145 ALA A N 1
ATOM 1118 C CA . ALA A 1 145 ? 42.209 5.900 -20.623 1.00 69.25 145 ALA A CA 1
ATOM 1119 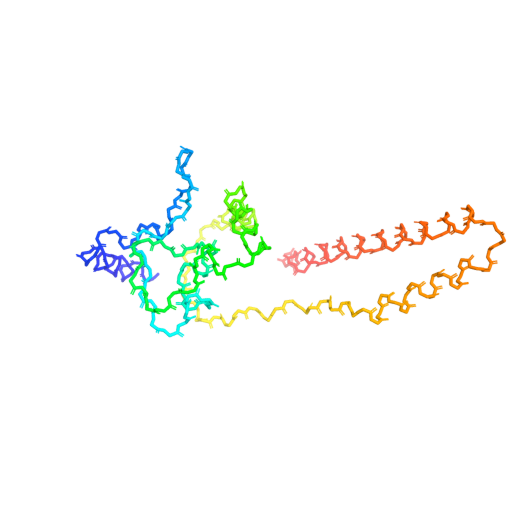C C . ALA A 1 145 ? 43.012 5.483 -21.868 1.00 69.25 145 ALA A C 1
ATOM 1121 O O . ALA A 1 145 ? 44.085 4.907 -21.731 1.00 69.25 145 ALA A O 1
ATOM 1122 N N . ALA A 1 146 ? 42.533 5.821 -23.070 1.00 72.19 146 ALA A N 1
ATOM 1123 C CA . ALA A 1 146 ? 43.215 5.524 -24.331 1.00 72.19 146 ALA A CA 1
ATOM 1124 C C . ALA A 1 146 ? 44.503 6.343 -24.556 1.00 72.19 146 ALA A C 1
ATOM 1126 O O . ALA A 1 146 ? 45.322 5.967 -25.391 1.00 72.19 146 ALA A O 1
ATOM 1127 N N . GLU A 1 147 ? 44.705 7.442 -23.820 1.00 73.00 147 GLU A N 1
ATOM 1128 C CA . GLU A 1 147 ? 45.951 8.227 -23.849 1.00 73.00 147 GLU A CA 1
ATOM 1129 C C . GLU A 1 147 ? 47.078 7.598 -23.002 1.00 73.00 147 GLU A C 1
ATOM 1131 O O . GLU A 1 147 ? 48.214 8.073 -23.031 1.00 73.00 147 GLU A O 1
ATOM 1136 N N . VAL A 1 148 ? 46.788 6.519 -22.262 1.00 67.50 148 VAL A N 1
ATOM 1137 C CA . VAL A 1 148 ? 47.746 5.782 -21.426 1.00 67.50 148 VAL A CA 1
ATOM 1138 C C . VAL A 1 148 ? 48.202 4.518 -22.167 1.00 67.50 148 VAL A C 1
ATOM 1140 O O . VAL A 1 148 ? 47.377 3.726 -22.613 1.00 67.50 148 VAL A O 1
ATOM 1143 N N . CYS A 1 149 ? 49.519 4.320 -22.311 1.00 67.38 149 CYS A N 1
ATOM 1144 C CA . CYS A 1 149 ? 50.083 3.214 -23.104 1.00 67.38 149 CYS A CA 1
ATOM 1145 C C . CYS A 1 149 ? 49.853 1.811 -22.510 1.00 67.38 149 CYS A C 1
ATOM 1147 O O . CYS A 1 149 ? 49.861 0.847 -23.274 1.00 67.38 149 CYS A O 1
ATOM 1149 N N . ASP A 1 150 ? 49.650 1.690 -21.191 1.00 78.94 150 ASP A N 1
ATOM 1150 C CA . ASP A 1 150 ? 49.537 0.410 -20.481 1.00 78.94 150 ASP A CA 1
ATOM 1151 C C . ASP A 1 150 ? 48.167 0.245 -19.803 1.00 78.94 150 ASP A C 1
ATOM 1153 O O . ASP A 1 150 ? 47.701 1.100 -19.046 1.00 78.94 150 ASP A O 1
ATOM 1157 N N . GLN A 1 151 ? 47.513 -0.891 -20.064 1.00 74.31 151 GLN A N 1
ATOM 1158 C CA . GLN A 1 151 ? 46.133 -1.157 -19.640 1.00 74.31 151 GLN A CA 1
ATOM 1159 C C . GLN A 1 151 ? 45.966 -1.246 -18.113 1.00 74.31 151 GLN A C 1
ATOM 1161 O O . GLN A 1 151 ? 44.929 -0.839 -17.590 1.00 74.31 151 GLN A O 1
ATOM 1166 N N . GLU A 1 152 ? 46.988 -1.717 -17.391 1.00 77.44 152 GLU A N 1
ATOM 1167 C CA . GLU A 1 152 ? 46.991 -1.747 -15.920 1.00 77.44 152 GLU A CA 1
ATOM 1168 C C . GLU A 1 152 ? 47.057 -0.334 -15.315 1.00 77.44 152 GLU A C 1
ATOM 1170 O O . GLU A 1 152 ? 46.376 -0.044 -14.327 1.00 77.44 152 GLU A O 1
ATOM 1175 N N . ASP A 1 153 ? 47.822 0.574 -15.927 1.00 76.50 153 ASP A N 1
ATOM 1176 C CA . ASP A 1 153 ? 47.908 1.969 -15.485 1.00 76.50 153 ASP A CA 1
ATOM 1177 C C . ASP A 1 153 ? 46.629 2.747 -15.820 1.00 76.50 153 ASP A C 1
ATOM 1179 O O . ASP A 1 153 ? 46.179 3.576 -15.023 1.00 76.50 153 ASP A O 1
ATOM 1183 N N . ALA A 1 154 ? 45.988 2.426 -16.949 1.00 75.44 154 ALA A N 1
ATOM 1184 C CA . ALA A 1 154 ? 44.681 2.961 -17.315 1.00 75.44 154 ALA A CA 1
ATOM 1185 C C . ALA A 1 154 ? 43.578 2.524 -16.330 1.00 75.44 154 ALA A C 1
ATOM 1187 O O . ALA A 1 154 ? 42.810 3.359 -15.847 1.00 75.44 154 ALA A O 1
ATOM 1188 N N . GLU A 1 155 ? 43.522 1.237 -15.970 1.00 81.31 155 GLU A N 1
ATOM 1189 C CA . GLU A 1 155 ? 42.567 0.714 -14.982 1.00 81.31 155 GLU A CA 1
ATOM 1190 C C . GLU A 1 155 ? 42.776 1.362 -13.607 1.00 81.31 155 GLU A C 1
ATOM 1192 O O . GLU A 1 155 ? 41.824 1.822 -12.966 1.00 81.31 155 GLU A O 1
ATOM 1197 N N . LYS A 1 156 ? 44.036 1.480 -13.178 1.00 81.19 156 LYS A N 1
ATOM 1198 C CA . LYS A 1 156 ? 44.397 2.137 -11.921 1.00 81.19 156 LYS A CA 1
ATOM 1199 C C . LYS A 1 156 ? 43.983 3.609 -11.900 1.00 81.19 156 LYS A C 1
ATOM 1201 O O . LYS A 1 156 ? 43.458 4.063 -10.883 1.00 81.19 156 LYS A O 1
ATOM 1206 N N . ALA A 1 157 ? 44.172 4.340 -12.999 1.00 79.12 157 ALA A N 1
ATOM 1207 C CA . ALA A 1 157 ? 43.756 5.736 -13.115 1.00 79.12 157 ALA A CA 1
ATOM 1208 C C . ALA A 1 157 ? 42.226 5.892 -13.025 1.00 79.12 157 ALA A C 1
ATOM 1210 O O . ALA A 1 157 ? 41.737 6.758 -12.299 1.00 79.12 157 ALA A O 1
ATOM 1211 N N . ILE A 1 158 ? 41.458 5.015 -13.684 1.00 82.19 158 ILE A N 1
ATOM 1212 C CA . ILE A 1 158 ? 39.986 5.017 -13.615 1.00 82.19 158 ILE A CA 1
ATOM 1213 C C . ILE A 1 158 ? 39.505 4.763 -12.180 1.00 82.19 158 ILE A C 1
ATOM 1215 O O . ILE A 1 158 ? 38.643 5.485 -11.674 1.00 82.19 158 ILE A O 1
ATOM 1219 N N . LEU A 1 159 ? 40.068 3.759 -11.503 1.00 85.25 159 LEU A N 1
ATOM 1220 C CA . LEU A 1 159 ? 39.694 3.419 -10.127 1.00 85.25 159 LEU A CA 1
ATOM 1221 C C . LEU A 1 159 ? 40.041 4.538 -9.135 1.00 85.25 159 LEU A C 1
ATOM 1223 O O . LEU A 1 159 ? 39.281 4.778 -8.193 1.00 85.25 159 LEU A O 1
ATOM 1227 N N . GLN A 1 160 ? 41.157 5.239 -9.347 1.00 83.38 160 GLN A N 1
ATOM 1228 C CA . GLN A 1 160 ? 41.541 6.396 -8.536 1.00 83.38 160 GLN A CA 1
ATOM 1229 C C . GLN A 1 160 ? 40.559 7.557 -8.698 1.00 83.38 160 GLN A C 1
ATOM 1231 O O . GLN A 1 160 ? 40.081 8.085 -7.694 1.00 83.38 160 GLN A O 1
ATOM 1236 N N . GLU A 1 161 ? 40.195 7.907 -9.932 1.00 85.31 161 GLU A N 1
ATOM 1237 C CA . GLU A 1 161 ? 39.213 8.964 -10.191 1.00 85.31 161 GLU A CA 1
ATOM 1238 C C . GLU A 1 161 ? 37.836 8.611 -9.623 1.00 85.31 161 GLU A C 1
ATOM 1240 O O . GLU A 1 161 ? 37.201 9.435 -8.963 1.00 85.31 161 GLU A O 1
ATOM 1245 N N . PHE A 1 162 ? 37.403 7.357 -9.771 1.00 87.94 162 PHE A N 1
ATOM 1246 C CA . PHE A 1 162 ? 36.165 6.888 -9.154 1.00 87.94 162 PHE A CA 1
ATOM 1247 C C . PHE A 1 162 ? 36.211 7.006 -7.621 1.00 87.94 162 PHE A C 1
ATOM 1249 O O . PHE A 1 162 ? 35.261 7.489 -6.999 1.00 87.94 162 PHE A O 1
ATOM 1256 N N . GLY A 1 163 ? 37.338 6.635 -7.007 1.00 89.50 163 GLY A N 1
ATOM 1257 C CA . GLY A 1 163 ? 37.581 6.806 -5.575 1.00 89.50 163 GLY A CA 1
ATOM 1258 C C . GLY A 1 163 ? 37.526 8.271 -5.125 1.00 89.50 163 GLY A C 1
ATOM 1259 O O . GLY A 1 163 ? 36.877 8.576 -4.122 1.00 89.50 163 GLY A O 1
ATOM 1260 N N . HIS A 1 164 ? 38.135 9.188 -5.882 1.00 85.31 164 HIS A N 1
ATOM 1261 C CA . HIS A 1 164 ? 38.077 10.629 -5.618 1.00 85.31 164 HIS A CA 1
ATOM 1262 C C . HIS A 1 164 ? 36.644 11.171 -5.697 1.00 85.31 164 HIS A C 1
ATOM 1264 O O . HIS A 1 164 ? 36.217 11.918 -4.813 1.00 85.31 164 HIS A O 1
ATOM 1270 N N . CYS A 1 165 ? 35.871 10.761 -6.706 1.00 83.88 165 CYS A N 1
ATOM 1271 C CA . CYS A 1 165 ? 34.467 11.145 -6.834 1.00 83.88 165 CYS A CA 1
ATOM 1272 C C . CYS A 1 165 ? 33.629 10.658 -5.644 1.00 83.88 165 CYS A C 1
ATOM 1274 O O . CYS A 1 165 ? 32.845 11.430 -5.088 1.00 83.88 165 CYS A O 1
ATOM 1276 N N . LEU A 1 166 ? 33.812 9.405 -5.213 1.00 86.00 166 LEU A N 1
ATOM 1277 C CA . LEU A 1 166 ? 33.111 8.862 -4.047 1.00 86.00 166 LEU A CA 1
ATOM 1278 C C . LEU A 1 166 ? 33.456 9.627 -2.765 1.00 86.00 166 LEU A C 1
ATOM 1280 O O . LEU A 1 166 ? 32.551 9.963 -2.001 1.00 86.00 166 LEU A O 1
ATOM 1284 N N . ALA A 1 167 ? 34.733 9.952 -2.547 1.00 85.38 167 ALA A N 1
ATOM 1285 C CA . ALA A 1 167 ? 35.162 10.751 -1.402 1.00 85.38 167 ALA A CA 1
ATOM 1286 C C . ALA A 1 167 ? 34.512 12.145 -1.409 1.00 85.38 167 ALA A C 1
ATOM 1288 O O . ALA A 1 167 ? 33.933 12.557 -0.406 1.00 85.38 167 ALA A O 1
ATOM 1289 N N . ALA A 1 168 ? 34.492 12.825 -2.559 1.00 77.88 168 ALA A N 1
ATOM 1290 C CA . ALA A 1 168 ? 33.854 14.133 -2.703 1.00 77.88 168 ALA A CA 1
ATOM 1291 C C . ALA A 1 168 ? 32.336 14.093 -2.440 1.00 77.88 168 ALA A C 1
ATOM 1293 O O . ALA A 1 168 ? 31.786 15.015 -1.835 1.00 77.88 168 ALA A O 1
ATOM 1294 N N . ILE A 1 169 ? 31.647 13.021 -2.851 1.00 79.75 169 ILE A N 1
ATOM 1295 C CA . ILE A 1 169 ? 30.219 12.814 -2.559 1.00 79.75 169 ILE A CA 1
ATOM 1296 C C . ILE A 1 169 ? 29.997 12.620 -1.056 1.00 79.75 169 ILE A C 1
ATOM 1298 O O . ILE A 1 169 ? 29.084 13.224 -0.485 1.00 79.75 169 ILE A O 1
ATOM 1302 N N . VAL A 1 170 ? 30.828 11.799 -0.408 1.00 80.75 170 VAL A N 1
ATOM 1303 C CA . VAL A 1 170 ? 30.765 11.550 1.039 1.00 80.75 170 VAL A CA 1
ATOM 1304 C C . VAL A 1 170 ? 31.033 12.834 1.824 1.00 80.75 170 VAL A C 1
ATOM 1306 O O . VAL A 1 170 ? 30.286 13.143 2.757 1.00 80.75 170 VAL A O 1
ATOM 1309 N N . ASP A 1 171 ? 32.024 13.623 1.417 1.00 81.88 171 ASP A N 1
ATOM 1310 C CA . ASP A 1 171 ? 32.342 14.909 2.032 1.00 81.88 171 ASP A CA 1
ATOM 1311 C C . ASP A 1 171 ? 31.213 15.919 1.825 1.00 81.88 171 ASP A C 1
ATOM 1313 O O . ASP A 1 171 ? 30.753 16.532 2.786 1.00 81.88 171 ASP A O 1
ATOM 1317 N N . ALA A 1 172 ? 30.675 16.046 0.611 1.00 72.62 172 ALA A N 1
ATOM 1318 C CA . ALA A 1 172 ? 29.542 16.926 0.334 1.00 72.62 172 ALA A CA 1
ATOM 1319 C C . ALA A 1 172 ? 28.289 16.529 1.136 1.00 72.62 172 ALA A C 1
ATOM 1321 O O . ALA A 1 172 ? 27.575 17.393 1.654 1.00 72.62 172 ALA A O 1
ATOM 1322 N N . ALA A 1 173 ? 28.026 15.230 1.293 1.00 71.88 173 ALA A N 1
ATOM 1323 C CA . ALA A 1 173 ? 26.939 14.720 2.126 1.00 71.88 173 ALA A CA 1
ATOM 1324 C C . ALA A 1 173 ? 27.178 15.001 3.623 1.00 71.88 173 ALA A C 1
ATOM 1326 O O . ALA A 1 173 ? 26.251 15.389 4.340 1.00 71.88 173 ALA A O 1
ATOM 1327 N N . SER A 1 174 ? 28.424 14.884 4.083 1.00 74.25 174 SER A N 1
ATOM 1328 C CA . SER A 1 174 ? 28.832 15.151 5.469 1.00 74.25 174 SER A CA 1
ATOM 1329 C C . SER A 1 174 ? 28.813 16.648 5.807 1.00 74.25 174 SER A C 1
ATOM 1331 O O . SER A 1 174 ? 28.358 17.050 6.882 1.00 74.25 174 SER A O 1
ATOM 1333 N N . VAL A 1 175 ? 29.217 17.510 4.871 1.00 66.31 175 VAL A N 1
ATOM 1334 C CA . VAL A 1 175 ? 29.112 18.973 4.980 1.00 66.31 175 VAL A CA 1
ATOM 1335 C C . VAL A 1 175 ? 27.643 19.392 5.032 1.00 66.31 175 VAL A C 1
ATOM 1337 O O . VAL A 1 175 ? 27.255 20.149 5.916 1.00 66.31 175 VAL A O 1
ATOM 1340 N N . ARG A 1 176 ? 26.777 18.821 4.185 1.00 58.66 176 ARG A N 1
ATOM 1341 C CA . ARG A 1 176 ? 25.322 19.056 4.255 1.00 58.66 176 ARG A CA 1
ATOM 1342 C C . ARG A 1 176 ? 24.733 18.684 5.623 1.00 58.66 176 ARG A C 1
ATOM 1344 O O . ARG A 1 176 ? 23.910 19.436 6.144 1.00 58.66 176 ARG A O 1
ATOM 1351 N N . ALA A 1 177 ? 25.199 17.598 6.244 1.00 55.16 177 ALA A N 1
ATOM 1352 C CA . ALA A 1 177 ? 24.774 17.186 7.585 1.00 55.16 177 ALA A CA 1
ATOM 1353 C C . ALA A 1 177 ? 25.261 18.130 8.710 1.00 55.16 177 ALA A C 1
ATOM 1355 O O . ALA A 1 177 ? 24.560 18.334 9.705 1.00 55.16 177 ALA A O 1
ATOM 1356 N N . THR A 1 178 ? 26.440 18.744 8.566 1.00 54.75 178 THR A N 1
ATOM 1357 C CA . THR A 1 178 ? 26.997 19.687 9.560 1.00 54.75 178 THR A CA 1
ATOM 1358 C C . THR A 1 178 ? 26.459 21.113 9.399 1.00 54.75 178 THR A C 1
ATOM 1360 O O . THR A 1 178 ? 26.157 21.768 10.400 1.00 54.75 178 THR A O 1
ATOM 1363 N N . THR A 1 179 ? 26.239 21.585 8.168 1.00 50.81 179 THR A N 1
ATOM 1364 C CA . THR A 1 179 ? 25.606 22.884 7.883 1.00 50.81 179 THR A CA 1
ATOM 1365 C C . THR A 1 179 ? 24.155 22.928 8.372 1.00 50.81 179 THR A C 1
ATOM 1367 O O . THR A 1 179 ? 23.740 23.941 8.935 1.00 50.81 179 THR A O 1
ATOM 1370 N N . GLN A 1 180 ? 23.405 21.823 8.263 1.00 50.16 180 GLN A N 1
ATOM 1371 C CA . GLN A 1 180 ? 22.051 21.718 8.828 1.00 50.16 180 GLN A CA 1
ATOM 1372 C C . GLN A 1 180 ? 22.039 21.768 10.368 1.00 50.16 180 GLN A C 1
ATOM 1374 O O . GLN A 1 180 ? 21.137 22.366 10.948 1.00 50.16 180 GLN A O 1
ATOM 1379 N N . ARG A 1 181 ? 23.070 21.241 11.050 1.00 48.62 181 ARG A N 1
ATOM 1380 C CA . ARG A 1 181 ? 23.221 21.373 12.516 1.00 48.62 181 ARG A CA 1
ATOM 1381 C C . ARG A 1 181 ? 23.546 22.800 12.968 1.00 48.62 181 ARG A C 1
ATOM 1383 O O . ARG A 1 181 ? 23.091 23.216 14.029 1.00 48.62 181 ARG A O 1
ATOM 1390 N N . LYS A 1 182 ? 24.314 23.565 12.184 1.00 45.69 182 LYS A N 1
ATOM 1391 C CA . LYS A 1 182 ? 24.749 24.923 12.565 1.00 45.69 182 LYS A CA 1
ATOM 1392 C C . LYS A 1 182 ? 23.641 25.980 12.418 1.00 45.69 182 LYS A C 1
ATOM 1394 O O . LYS A 1 182 ? 23.652 26.959 13.154 1.00 45.69 182 LYS A O 1
ATOM 1399 N N . GLN A 1 183 ? 22.653 25.762 11.543 1.00 48.28 183 GLN A N 1
ATOM 1400 C CA . GLN A 1 183 ? 21.501 26.667 11.376 1.00 48.28 183 GLN A CA 1
ATOM 1401 C C . GLN A 1 183 ? 20.430 26.547 12.481 1.00 48.28 183 GLN A C 1
ATOM 1403 O O . GLN A 1 183 ? 19.538 27.385 12.540 1.00 48.28 183 GLN A O 1
ATOM 1408 N N . HIS A 1 184 ? 20.492 25.545 13.366 1.00 46.56 184 HIS A N 1
ATOM 1409 C CA . HIS A 1 184 ? 19.561 25.388 14.504 1.00 46.56 184 HIS A CA 1
ATOM 1410 C C . HIS A 1 184 ? 20.223 25.595 15.882 1.00 46.56 184 HIS A C 1
ATOM 1412 O O . HIS A 1 184 ? 19.584 25.392 16.908 1.00 46.56 184 HIS A O 1
ATOM 1418 N N . GLY A 1 185 ? 21.493 26.017 15.926 1.00 45.09 185 GLY A N 1
ATOM 1419 C CA . GLY A 1 185 ? 22.279 26.148 17.162 1.00 45.09 185 GLY A CA 1
ATOM 1420 C C . GLY A 1 185 ? 22.782 27.561 17.468 1.00 45.09 185 GLY A C 1
ATOM 1421 O O . GLY A 1 185 ? 23.873 27.695 18.011 1.00 45.09 185 GLY A O 1
ATOM 1422 N N . GLY A 1 186 ? 22.048 28.613 17.090 1.00 40.94 186 GLY A N 1
ATOM 1423 C CA . GLY A 1 186 ? 22.520 29.998 17.199 1.00 40.94 186 GLY A CA 1
ATOM 1424 C C . GLY A 1 186 ? 21.461 30.997 17.661 1.00 40.94 186 GLY A C 1
ATOM 1425 O O . GLY A 1 186 ? 21.145 31.920 16.923 1.00 40.94 186 GLY A O 1
ATOM 1426 N N . ALA A 1 187 ? 20.926 30.824 18.871 1.00 46.38 187 ALA A N 1
ATOM 1427 C CA . ALA A 1 187 ? 20.249 31.886 19.623 1.00 46.38 187 ALA A CA 1
ATOM 1428 C C . ALA A 1 187 ? 20.374 31.618 21.133 1.00 46.38 187 ALA A C 1
ATOM 1430 O O . ALA A 1 187 ? 19.465 31.087 21.763 1.00 46.38 187 ALA A O 1
ATOM 1431 N N . SER A 1 188 ? 21.540 31.921 21.703 1.00 40.47 188 SER A N 1
ATOM 1432 C CA . SER A 1 188 ? 21.707 32.223 23.132 1.00 40.47 188 SER A CA 1
ATOM 1433 C C . SER A 1 188 ? 23.093 32.811 23.363 1.00 40.47 188 SER A C 1
ATOM 1435 O O . SER A 1 188 ? 24.068 32.079 23.529 1.00 40.47 188 SER A O 1
ATOM 1437 N N . LYS A 1 189 ? 23.162 34.139 23.335 1.00 37.47 189 LYS A N 1
ATOM 1438 C CA . LYS A 1 189 ? 23.832 34.979 24.329 1.00 37.47 189 LYS A CA 1
ATOM 1439 C C . LYS A 1 189 ? 23.198 36.360 24.272 1.00 37.47 189 LYS A C 1
ATOM 1441 O O . LYS A 1 189 ? 22.900 36.796 23.139 1.00 37.47 189 LYS A O 1
#

Mean predicted aligned error: 19.03 Å

Secondary structure (DSSP, 8-state):
--HHHHHHHHHHHHHH-TTTTS-SBPPPPTT-S---BTT----SSSTT-STTSHHHHTT----TT---SS---SGGGS-HHHHHHHHHHHHS--PPPHHHHHHHHH--S-----------PPPPP-----HHHHHHHHHHHHHHHHTSS-HHHHHHHHHHHHHHHHHHHHHHHHHHHHHHHHTTS----

Solvent-accessible surface area (backbone atoms only — not comparable to full-atom values): 11707 Å² total; per-residue (Å²): 142,57,64,67,63,49,51,51,52,51,49,60,45,34,76,77,31,82,60,68,84,52,75,58,56,49,76,84,46,98,88,56,95,68,62,43,53,76,73,38,46,71,45,71,81,54,31,37,78,36,75,90,23,68,38,41,60,67,54,35,60,61,54,93,63,33,64,47,45,71,69,49,35,36,78,94,68,50,55,72,66,61,53,48,53,39,53,45,46,69,77,51,58,78,68,79,52,73,65,62,58,55,58,56,72,69,64,76,87,78,84,83,77,89,73,77,89,71,72,74,76,77,75,74,81,76,85,76,80,46,69,69,58,52,50,54,51,50,52,55,51,51,58,60,34,67,75,42,95,44,72,69,6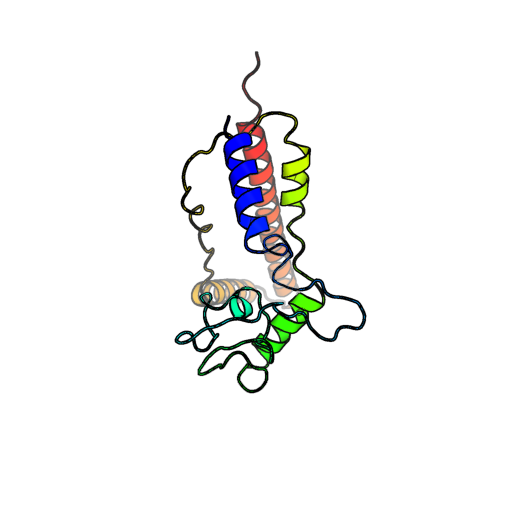1,25,51,51,51,52,54,50,53,52,51,53,52,52,51,53,52,53,48,54,54,49,48,54,57,50,55,60,54,57,78,76,70,80,88,88,131

Sequence (189 aa):
MHEEERSLAVKLCLERNPNAFHPKIGKYKPGDKERRHTKGCNCKRSGCLKNYCECYEARILCSAVCRCVGCHNIEANMDAETLLTIKQDLKYPQPKSKLDDILKSLA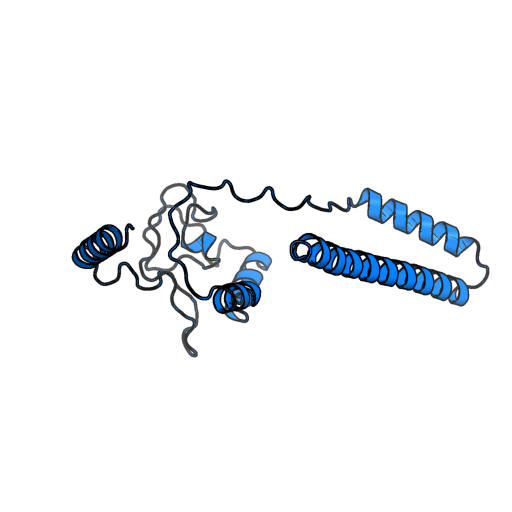GVGEPEKLPTARSPPPPPELHISAELVDATCECLVARAAEVCDQEDAEKAILQEFGHCLAAIVDAASVRATTQRKQHGGASK

Foldseek 3Di:
DCVVVVVVVVVVQCVVPVCSVPDQWDDDDVVPPFIAGPQAEAAEPPLCCDCVGPCNVVLHAGDPNHNYDNHQRDPVNDDPVSVVVSVVCNVPVPPPDVVVVVVVVVDDDDDDDDDDDDDDDDPDPPPDCDPVNVVVVVVVLVVVLVVDPDNVVSVVVSVVVVVVVVVVVVVVVVVVVVVVVVVVPDDDD

InterPro domains:
  IPR005172 CRC domain [PF03638] (39-74)
  IPR005172 CRC domain [PS51634] (1-76)
  IPR028307 Lin-54 family [PTHR12446] (2-163)
  IPR033467 Tesmin/TSO1-like CXC domain [SM01114] (36-77)